Protein AF-A0A2W6S247-F1 (afdb_monomer)

Mean predicted aligned error: 5.91 Å

Secondary structure (DSSP, 8-state):
--------------------SEEEEEHHHHHHHHHHHHTTS-HHHHHHHHIIIIIGGGHHHHHHHT-SHHHHHHHHHHTGGGHHHHHHHHHHS-HHHHHHHHHHHHHHHHHHHS----EEEEEE----S-SEEEEETTEEEEETTSTT-SSHHHHHHHHHHHHHHHHHHHH------STHHHHHHHHHHHHHHHHHHTTSS-HHHHHT--HHHHHHHHHTHHHHHHHHHHHTT---HHHHHHHH-SS--SSTTS-S-HHHHHHHHHHHHHHHHH-TTGGGGGGTS-HHHHHHHHT-

pLDDT: mean 91.68, std 15.49, range [28.58, 98.81]

Radius of gyration: 22.39 Å; Cα contacts (8 Å, |Δi|>4): 430; chains: 1; bounding box: 45×74×71 Å

Structure (mmCIF, N/CA/C/O backbone):
data_AF-A0A2W6S247-F1
#
_entry.id   AF-A0A2W6S247-F1
#
loop_
_atom_site.group_PDB
_atom_site.id
_atom_site.type_symbol
_atom_site.label_atom_id
_atom_site.label_alt_id
_atom_site.label_comp_id
_atom_site.label_asym_id
_atom_site.label_entity_id
_atom_site.label_seq_id
_atom_site.pdbx_PDB_ins_code
_atom_site.Cartn_x
_atom_site.Cartn_y
_atom_site.Cartn_z
_atom_site.occupancy
_atom_site.B_iso_or_equiv
_atom_site.auth_seq_id
_atom_site.auth_comp_id
_atom_site.auth_asym_id
_atom_site.auth_atom_id
_atom_site.pdbx_PDB_model_num
ATOM 1 N N . MET A 1 1 ? -14.114 -50.147 -47.860 1.00 36.31 1 MET A N 1
ATOM 2 C CA . MET A 1 1 ? -12.737 -50.466 -47.423 1.00 36.31 1 MET A CA 1
ATOM 3 C C . MET A 1 1 ? -12.213 -49.325 -46.560 1.00 36.31 1 MET A C 1
ATOM 5 O O . MET A 1 1 ? -12.204 -48.213 -47.053 1.00 36.31 1 MET A O 1
ATOM 9 N N . LYS A 1 2 ? -11.803 -49.651 -45.321 1.00 35.38 2 LYS A N 1
ATOM 10 C CA . LYS A 1 2 ? -10.788 -49.000 -44.452 1.00 35.38 2 LYS A CA 1
ATOM 11 C C . LYS A 1 2 ? -10.959 -47.491 -44.138 1.00 35.38 2 LYS A C 1
ATOM 13 O O . LYS A 1 2 ? -10.816 -46.668 -45.021 1.00 35.38 2 LYS A O 1
ATOM 18 N N . LYS A 1 3 ? -11.346 -47.152 -42.891 1.00 33.59 3 LYS A N 1
ATOM 19 C CA . LYS A 1 3 ? -10.478 -46.747 -41.737 1.00 33.59 3 LYS A CA 1
ATOM 20 C C . LYS A 1 3 ? -10.039 -45.273 -41.831 1.00 33.59 3 LYS A C 1
ATOM 22 O O . LYS A 1 3 ? -9.619 -44.876 -42.899 1.00 33.59 3 LYS A O 1
ATOM 27 N N . LEU A 1 4 ? -9.958 -44.429 -40.802 1.00 33.00 4 LEU A N 1
ATOM 28 C CA . LEU A 1 4 ? -10.279 -44.351 -39.362 1.00 33.00 4 LEU A CA 1
ATOM 29 C C . LEU A 1 4 ? -9.746 -42.935 -38.957 1.00 33.00 4 LEU A C 1
ATOM 31 O O . LEU A 1 4 ? -8.779 -42.501 -39.577 1.00 33.00 4 LEU A O 1
ATOM 35 N N . ILE A 1 5 ? -10.250 -42.323 -37.868 1.00 33.41 5 ILE A N 1
ATOM 36 C CA . ILE A 1 5 ? -9.532 -41.339 -36.993 1.00 33.41 5 ILE A CA 1
ATOM 37 C C . ILE A 1 5 ? -9.422 -39.892 -37.553 1.00 33.41 5 ILE A C 1
ATOM 39 O O . ILE A 1 5 ? -9.125 -39.706 -38.718 1.00 33.41 5 ILE A O 1
ATOM 43 N N . SER A 1 6 ? -9.628 -38.786 -36.826 1.00 28.58 6 SER A N 1
ATOM 44 C CA . SER A 1 6 ? -9.714 -38.524 -35.383 1.00 28.58 6 SER A CA 1
ATOM 45 C C . SER A 1 6 ? -10.641 -37.339 -35.111 1.00 28.58 6 SER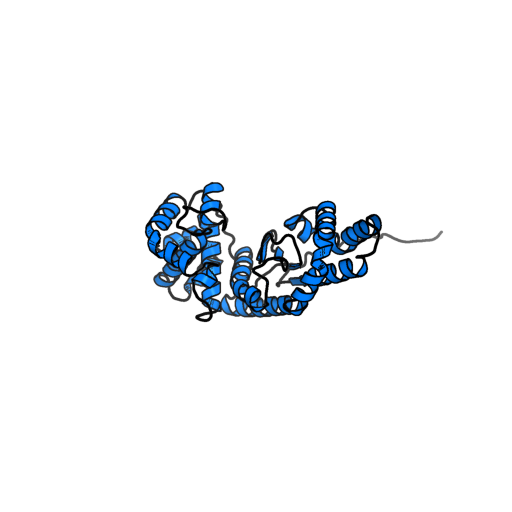 A C 1
ATOM 47 O O . SER A 1 6 ? -10.506 -36.286 -35.732 1.00 28.58 6 SER A O 1
ATOM 49 N N . ILE A 1 7 ? -11.503 -37.483 -34.111 1.00 39.16 7 ILE A N 1
ATOM 50 C CA . ILE A 1 7 ? -12.098 -36.369 -33.376 1.00 39.16 7 ILE A CA 1
ATOM 51 C C . ILE A 1 7 ? -10.997 -35.832 -32.455 1.00 39.16 7 ILE A C 1
ATOM 53 O O . ILE A 1 7 ? -10.620 -36.502 -31.496 1.00 39.16 7 ILE A O 1
ATOM 57 N N . LEU A 1 8 ? -10.460 -34.645 -32.743 1.00 29.33 8 LEU A N 1
ATOM 58 C CA . LEU A 1 8 ? -9.634 -33.902 -31.791 1.00 29.33 8 LEU A CA 1
ATOM 59 C C . LEU A 1 8 ? -10.486 -32.782 -31.191 1.00 29.33 8 LEU A C 1
ATOM 61 O O . LEU A 1 8 ? -10.388 -31.615 -31.562 1.00 29.33 8 LEU A O 1
ATOM 65 N N . SER A 1 9 ? -11.365 -33.157 -30.264 1.00 30.19 9 SER A N 1
ATOM 66 C CA . SER A 1 9 ? -11.959 -32.210 -29.329 1.00 30.19 9 SER A CA 1
ATOM 67 C C . SER A 1 9 ? -10.847 -31.738 -28.394 1.00 30.19 9 SER A C 1
ATOM 69 O O . SER A 1 9 ? -10.504 -32.419 -27.429 1.00 30.19 9 SER A O 1
ATOM 71 N N . LEU A 1 10 ? -10.252 -30.584 -28.701 1.00 30.19 10 LEU A N 1
ATOM 72 C CA . LEU A 1 10 ? -9.443 -29.835 -27.746 1.00 30.19 10 LEU A CA 1
ATOM 73 C C . LEU A 1 10 ? -10.376 -29.371 -26.621 1.00 30.19 10 LEU A C 1
ATOM 75 O O . LEU A 1 10 ? -10.985 -28.306 -26.674 1.00 30.19 10 LEU A O 1
ATOM 79 N N . LEU A 1 11 ? -10.509 -30.216 -25.601 1.00 30.66 11 LEU A N 1
ATOM 80 C CA . LEU A 1 11 ? -10.975 -29.814 -24.285 1.00 30.66 11 LEU A CA 1
ATOM 81 C C . LEU A 1 11 ? -9.925 -28.858 -23.717 1.00 30.66 11 LEU A C 1
ATOM 83 O O . LEU A 1 11 ? -8.961 -29.269 -23.074 1.00 30.66 11 LEU A O 1
ATOM 87 N N . ILE A 1 12 ? -10.112 -27.565 -23.979 1.00 34.94 12 ILE A N 1
ATOM 88 C CA . ILE A 1 12 ? -9.507 -26.503 -23.184 1.00 34.94 12 ILE A CA 1
ATOM 89 C C . ILE A 1 12 ? -10.179 -26.598 -21.813 1.00 34.94 12 ILE A C 1
ATOM 91 O O . ILE A 1 12 ? -11.182 -25.942 -21.538 1.00 34.94 12 ILE A O 1
ATOM 95 N N . PHE A 1 13 ? -9.647 -27.462 -20.949 1.00 31.62 13 PHE A N 1
ATOM 96 C CA . PHE A 1 13 ? -9.849 -27.325 -19.518 1.00 31.62 13 PHE A CA 1
ATOM 97 C C . PHE A 1 13 ? -9.147 -26.031 -19.112 1.00 31.62 13 PHE A C 1
ATOM 99 O O . PHE A 1 13 ? -7.971 -26.016 -18.753 1.00 31.62 13 PHE A O 1
ATOM 106 N N . GLY A 1 14 ? -9.880 -24.922 -19.202 1.00 30.80 14 GLY A N 1
ATOM 107 C CA . GLY A 1 14 ? -9.596 -23.738 -18.415 1.00 30.80 14 GLY A CA 1
ATOM 108 C C . GLY A 1 14 ? -9.760 -24.142 -16.961 1.00 30.80 14 GLY A C 1
ATOM 109 O 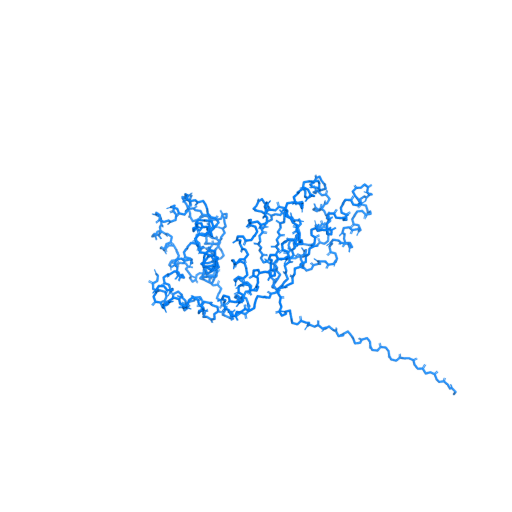O . GLY A 1 14 ? -10.848 -24.041 -16.398 1.00 30.80 14 GLY A O 1
ATOM 110 N N . VAL A 1 15 ? -8.697 -24.680 -16.366 1.00 32.81 15 VAL A N 1
ATOM 111 C CA . VAL A 1 15 ? -8.658 -24.880 -14.929 1.00 32.81 15 VAL A CA 1
ATOM 112 C C . VAL A 1 15 ? -8.599 -23.485 -14.328 1.00 32.81 15 VAL A C 1
ATOM 114 O O . VAL A 1 15 ? -7.531 -22.895 -14.179 1.00 32.81 15 VAL A O 1
ATOM 117 N N . PHE A 1 16 ? -9.767 -22.939 -13.998 1.00 36.34 16 PHE A N 1
ATOM 118 C CA . PHE A 1 16 ? -9.882 -21.910 -12.979 1.00 36.34 16 PHE A CA 1
ATOM 119 C C . PHE A 1 16 ? -9.440 -22.557 -11.666 1.00 36.34 16 PHE A C 1
ATOM 121 O O . PHE A 1 16 ? -10.253 -23.014 -10.864 1.00 36.34 16 PHE A O 1
ATOM 128 N N . PHE A 1 17 ? -8.128 -22.658 -11.455 1.00 38.22 17 PHE A N 1
ATOM 129 C CA . PHE A 1 17 ? -7.609 -22.900 -10.124 1.00 38.22 17 PHE A CA 1
ATOM 130 C C . PHE A 1 17 ? -8.025 -21.688 -9.301 1.00 38.22 17 PHE A C 1
ATOM 132 O O . PHE A 1 17 ? -7.482 -20.597 -9.469 1.00 38.22 17 PHE A O 1
ATOM 139 N N . ALA A 1 18 ? -9.013 -21.871 -8.426 1.00 44.34 18 ALA A N 1
ATOM 140 C CA . ALA A 1 18 ? -9.256 -20.932 -7.350 1.00 44.34 18 ALA A CA 1
ATOM 141 C C . ALA A 1 18 ? -7.917 -20.732 -6.625 1.00 44.34 18 ALA A C 1
ATOM 143 O O . ALA A 1 18 ? -7.377 -21.668 -6.028 1.00 44.34 18 ALA A O 1
ATOM 144 N N . GLN A 1 19 ? -7.326 -19.542 -6.757 1.00 55.97 19 GLN A N 1
ATOM 145 C CA . GLN A 1 19 ? -6.044 -19.227 -6.139 1.00 55.97 19 GLN A CA 1
ATOM 146 C C . GLN A 1 19 ? -6.241 -19.271 -4.622 1.00 55.97 19 GLN A C 1
ATOM 148 O O . GLN A 1 19 ? -6.827 -18.378 -4.016 1.00 55.97 19 GLN A O 1
ATOM 153 N N . ASN A 1 20 ? -5.803 -20.364 -4.000 1.00 59.75 20 ASN A N 1
ATOM 154 C CA . ASN A 1 20 ? -6.021 -20.601 -2.574 1.00 59.75 20 ASN A CA 1
ATOM 155 C C . ASN A 1 20 ? -4.954 -19.948 -1.684 1.00 59.75 20 ASN A C 1
ATOM 157 O O . ASN A 1 20 ? -5.038 -20.077 -0.466 1.00 59.75 20 ASN A O 1
ATOM 161 N N . LYS A 1 21 ? -3.945 -19.291 -2.273 1.00 84.88 21 LYS A N 1
ATOM 162 C CA . LYS A 1 21 ? -2.804 -18.674 -1.581 1.00 84.88 21 LYS A CA 1
ATOM 163 C C . LYS A 1 21 ? -2.278 -17.473 -2.368 1.00 84.88 21 LYS A C 1
ATOM 165 O O . LYS A 1 21 ? -2.525 -17.376 -3.570 1.00 84.88 21 LYS A O 1
ATOM 170 N N . ILE A 1 22 ? -1.513 -16.614 -1.695 1.00 90.69 22 ILE A N 1
ATOM 171 C CA . ILE A 1 22 ? -0.682 -15.592 -2.342 1.00 90.69 22 ILE A CA 1
ATOM 172 C C . ILE A 1 22 ? 0.303 -16.254 -3.315 1.00 90.69 22 ILE A C 1
ATOM 174 O O . ILE A 1 22 ? 1.033 -17.176 -2.945 1.00 90.69 22 ILE A O 1
ATOM 178 N N . ASN A 1 23 ? 0.337 -15.742 -4.542 1.00 93.81 23 ASN A N 1
ATOM 179 C CA . ASN A 1 23 ? 1.330 -16.060 -5.558 1.00 93.81 23 ASN A CA 1
ATOM 180 C C . ASN A 1 23 ? 2.222 -14.836 -5.798 1.00 93.81 23 ASN A C 1
ATOM 182 O O . ASN A 1 23 ? 1.698 -13.747 -5.994 1.00 93.81 23 ASN A O 1
ATOM 186 N N . ALA A 1 24 ? 3.543 -14.999 -5.807 1.00 95.56 24 ALA A N 1
ATOM 187 C CA . ALA A 1 24 ? 4.480 -13.915 -6.101 1.00 95.56 24 ALA A CA 1
ATOM 188 C C . ALA A 1 24 ? 5.153 -14.159 -7.457 1.00 95.56 24 ALA A C 1
ATOM 190 O O . ALA A 1 24 ? 5.626 -15.264 -7.727 1.00 95.56 24 ALA A O 1
ATOM 191 N N . VAL A 1 25 ? 5.186 -13.134 -8.306 1.00 96.88 25 VAL A N 1
ATOM 192 C CA . VAL A 1 25 ? 5.726 -13.184 -9.666 1.00 96.88 25 VAL A CA 1
ATOM 193 C C . VAL A 1 25 ? 6.821 -12.133 -9.802 1.00 96.88 25 VAL A C 1
ATOM 195 O O . VAL A 1 25 ? 6.560 -10.931 -9.785 1.00 96.88 25 VAL A O 1
ATOM 198 N N . ASP A 1 26 ? 8.061 -12.596 -9.951 1.00 97.31 26 ASP A N 1
ATOM 199 C CA . ASP A 1 26 ? 9.231 -11.735 -10.132 1.00 97.31 26 ASP A CA 1
ATOM 200 C C . ASP A 1 26 ? 9.417 -11.348 -11.606 1.00 97.31 26 ASP A C 1
ATOM 202 O O . ASP A 1 26 ? 10.140 -11.992 -12.373 1.00 97.31 26 ASP A O 1
ATOM 206 N N . VAL A 1 27 ? 8.740 -10.271 -11.995 1.00 98.00 27 VAL A N 1
ATOM 207 C CA . VAL A 1 27 ? 8.878 -9.645 -13.314 1.00 98.00 27 VAL A CA 1
ATOM 208 C C . VAL A 1 27 ? 10.188 -8.851 -13.397 1.00 98.00 27 VAL A C 1
ATOM 210 O O . VAL A 1 27 ? 10.813 -8.823 -14.457 1.00 98.00 27 VAL A O 1
ATOM 213 N N . SER A 1 28 ? 10.664 -8.293 -12.278 1.00 97.75 28 SER A N 1
ATOM 214 C CA . SER A 1 28 ? 11.884 -7.479 -12.182 1.00 97.75 28 SER A CA 1
ATOM 215 C C . SER A 1 28 ? 13.128 -8.209 -12.698 1.00 97.75 28 SER A C 1
ATOM 217 O O . SER A 1 28 ? 13.867 -7.682 -13.535 1.00 97.75 28 SER A O 1
ATOM 219 N N . SER A 1 29 ? 13.312 -9.472 -12.305 1.00 96.94 29 SER A N 1
ATOM 220 C CA . SER A 1 29 ? 14.417 -10.307 -12.784 1.00 96.94 29 SER A CA 1
ATOM 221 C C . SER A 1 29 ? 14.334 -10.571 -14.291 1.00 96.94 29 SER A C 1
ATOM 223 O O . SER A 1 29 ? 15.358 -10.632 -14.981 1.00 96.94 29 SER A O 1
ATOM 225 N N . VAL A 1 30 ? 13.119 -10.713 -14.835 1.00 97.12 30 VAL A N 1
ATOM 226 C CA . VAL A 1 30 ? 12.905 -10.882 -16.279 1.00 97.12 30 VAL A CA 1
ATOM 227 C C . VAL A 1 30 ? 13.231 -9.594 -17.025 1.00 97.12 30 VAL A C 1
ATOM 229 O O . VAL A 1 30 ? 13.965 -9.658 -18.013 1.00 97.12 30 VAL A O 1
ATOM 232 N N . GLN A 1 31 ? 12.756 -8.444 -16.538 1.00 97.12 31 GLN A N 1
ATOM 233 C CA . GLN A 1 31 ? 13.041 -7.128 -17.117 1.00 97.12 31 GLN A CA 1
ATOM 234 C C . GLN A 1 31 ? 14.547 -6.894 -17.207 1.00 97.12 31 GLN A C 1
ATOM 236 O O . GLN A 1 31 ? 15.069 -6.697 -18.303 1.00 97.12 31 GLN A O 1
ATOM 241 N N . LEU A 1 32 ? 15.265 -7.023 -16.088 1.00 97.31 32 LEU A N 1
ATOM 242 C CA . LEU A 1 32 ? 16.707 -6.786 -16.048 1.00 97.31 32 LEU A CA 1
ATOM 243 C C . LEU A 1 32 ? 17.481 -7.708 -16.985 1.00 97.31 32 LEU A C 1
ATOM 245 O O . LEU A 1 32 ? 18.345 -7.243 -17.729 1.00 97.31 32 LEU A O 1
ATOM 249 N N . ARG A 1 33 ? 17.157 -9.006 -16.999 1.00 97.31 33 ARG A N 1
ATOM 250 C CA . ARG A 1 33 ? 17.813 -9.974 -17.887 1.00 97.31 33 ARG A CA 1
ATOM 251 C C . ARG A 1 33 ? 17.591 -9.632 -19.360 1.00 97.31 33 ARG A C 1
ATOM 253 O O . ARG A 1 33 ? 18.537 -9.684 -20.145 1.00 97.31 33 ARG A O 1
ATOM 260 N N . ILE A 1 34 ? 16.352 -9.323 -19.745 1.00 97.62 34 ILE A N 1
ATOM 261 C CA . ILE A 1 34 ? 15.991 -9.036 -21.137 1.00 97.62 34 ILE A CA 1
ATOM 262 C C . ILE A 1 34 ? 16.596 -7.706 -21.587 1.00 97.62 34 ILE A C 1
ATOM 264 O O . ILE A 1 34 ? 17.291 -7.671 -22.602 1.00 97.62 34 ILE A O 1
ATOM 268 N N . MET A 1 35 ? 16.407 -6.636 -20.816 1.00 96.06 35 MET A N 1
ATOM 269 C CA . MET A 1 35 ? 16.929 -5.313 -21.157 1.00 96.06 35 MET A CA 1
ATOM 270 C C . MET A 1 35 ? 18.458 -5.312 -21.231 1.00 96.06 35 MET A C 1
ATOM 272 O O . MET A 1 35 ? 19.025 -4.790 -22.184 1.00 96.06 35 MET A O 1
ATOM 276 N N . GLN A 1 36 ? 19.144 -5.977 -20.295 1.00 95.50 36 GLN A N 1
ATOM 277 C CA . GLN A 1 36 ? 20.604 -6.079 -20.325 1.00 95.50 36 GLN A CA 1
ATOM 278 C C . GLN A 1 36 ? 21.106 -6.847 -21.554 1.00 95.50 36 GLN A C 1
ATOM 280 O O . GLN A 1 36 ? 22.079 -6.428 -22.183 1.00 95.50 36 GLN A O 1
ATOM 285 N N . LYS A 1 37 ? 20.462 -7.972 -21.897 1.00 96.69 37 LYS A N 1
ATOM 286 C CA . LYS A 1 37 ? 20.876 -8.821 -23.023 1.00 96.69 37 LYS A CA 1
ATOM 287 C C . LYS A 1 37 ? 20.739 -8.102 -24.367 1.00 96.69 37 LYS A C 1
ATOM 289 O O . LYS A 1 37 ? 21.590 -8.286 -25.231 1.00 96.69 37 LYS A O 1
ATOM 294 N N . TYR A 1 38 ? 19.693 -7.295 -24.534 1.00 95.62 38 TYR A N 1
ATOM 295 C CA . TYR A 1 38 ? 19.344 -6.678 -25.818 1.00 95.62 38 TYR A CA 1
ATOM 296 C C . TYR A 1 38 ? 19.546 -5.157 -25.854 1.00 95.62 38 TYR A C 1
ATOM 298 O O . TYR A 1 38 ? 19.080 -4.498 -26.778 1.00 95.62 38 TYR A O 1
ATOM 306 N N . ARG A 1 39 ? 20.296 -4.583 -24.903 1.00 91.94 39 ARG A N 1
ATOM 307 C CA . ARG A 1 39 ? 20.593 -3.137 -24.848 1.00 91.94 39 ARG A CA 1
ATOM 308 C C . ARG A 1 39 ? 21.239 -2.572 -26.123 1.00 91.94 39 ARG A C 1
ATOM 310 O O . ARG A 1 39 ? 21.027 -1.423 -26.480 1.00 91.94 39 ARG A O 1
ATOM 317 N N . ASN A 1 40 ? 22.002 -3.390 -26.848 1.00 93.00 40 ASN A N 1
ATOM 318 C CA . ASN A 1 40 ? 22.697 -2.975 -28.074 1.00 93.00 40 ASN A CA 1
ATOM 319 C C . ASN A 1 40 ? 21.965 -3.404 -29.358 1.00 93.00 40 ASN A C 1
ATOM 321 O O . ASN A 1 40 ? 22.492 -3.206 -30.449 1.00 93.00 40 ASN A O 1
ATOM 325 N N . SER A 1 41 ? 20.789 -4.026 -29.240 1.00 93.62 41 SER A N 1
ATOM 326 C CA . SER A 1 41 ? 19.961 -4.403 -30.387 1.00 93.62 41 SER A CA 1
ATOM 327 C C . SER A 1 41 ? 19.324 -3.179 -31.044 1.00 93.62 41 SER A C 1
ATOM 329 O O . SER A 1 41 ? 19.102 -2.156 -30.391 1.00 93.62 41 SER A O 1
ATOM 331 N N . ASP A 1 42 ? 18.978 -3.301 -32.325 1.00 94.50 42 ASP A N 1
ATOM 332 C CA . ASP A 1 42 ? 18.214 -2.275 -33.030 1.00 94.50 42 ASP A CA 1
ATOM 333 C C . ASP A 1 42 ? 16.793 -2.115 -32.450 1.00 94.50 42 ASP A C 1
ATOM 335 O O . ASP A 1 42 ? 16.274 -2.970 -31.722 1.00 94.50 42 ASP A O 1
ATOM 339 N N . SER A 1 43 ? 16.150 -0.990 -32.769 1.00 90.19 43 SER A N 1
ATOM 340 C CA . SER A 1 43 ? 14.851 -0.614 -32.202 1.00 90.19 43 SER A CA 1
ATOM 341 C C . SER A 1 43 ? 13.714 -1.570 -32.581 1.00 90.19 43 SER A C 1
ATOM 343 O O . SER A 1 43 ? 12.810 -1.784 -31.769 1.00 90.19 43 SER A O 1
ATOM 345 N N . ILE A 1 44 ? 13.761 -2.182 -33.770 1.00 92.94 44 ILE A N 1
ATOM 346 C CA . ILE A 1 44 ? 12.748 -3.136 -34.241 1.00 92.94 44 ILE A CA 1
ATOM 347 C C . ILE A 1 44 ? 12.870 -4.428 -33.433 1.00 92.94 44 ILE A C 1
ATOM 349 O O . ILE A 1 44 ? 11.879 -4.924 -32.885 1.00 92.94 44 ILE A O 1
ATOM 353 N N . GLN A 1 45 ? 14.095 -4.938 -33.293 1.00 94.94 45 GLN A N 1
ATOM 354 C CA . GLN A 1 45 ? 14.378 -6.119 -32.491 1.00 94.94 45 GLN A CA 1
ATOM 355 C C . GLN A 1 45 ? 14.016 -5.896 -31.013 1.00 94.94 45 GLN A C 1
ATOM 357 O O . GLN A 1 45 ? 13.327 -6.737 -30.430 1.00 94.94 45 GLN A O 1
ATOM 362 N N . LYS A 1 46 ? 14.397 -4.756 -30.416 1.00 93.69 46 LYS A N 1
ATOM 363 C CA . LYS A 1 46 ? 14.018 -4.398 -29.034 1.00 93.69 46 LYS A CA 1
ATOM 364 C C . LYS A 1 46 ? 12.504 -4.368 -28.849 1.00 93.69 46 LYS A C 1
ATOM 366 O O . LYS A 1 46 ? 12.002 -5.003 -27.922 1.00 93.69 46 LYS A O 1
ATOM 371 N N . LYS A 1 47 ? 11.768 -3.694 -29.746 1.00 95.12 47 LYS A N 1
ATOM 372 C CA . LYS A 1 47 ? 10.300 -3.614 -29.679 1.00 95.12 47 LYS A CA 1
ATOM 373 C C . LYS A 1 47 ? 9.671 -5.003 -29.645 1.00 95.12 47 LYS A C 1
ATOM 375 O O . LYS A 1 47 ? 8.846 -5.271 -28.771 1.00 95.12 47 LYS A O 1
ATOM 380 N N . LYS A 1 48 ? 10.090 -5.889 -30.552 1.00 96.88 48 LYS A N 1
ATOM 381 C CA . LYS A 1 48 ? 9.589 -7.266 -30.597 1.00 96.88 48 LYS A CA 1
ATOM 382 C C . LYS A 1 48 ? 9.901 -8.017 -29.302 1.00 96.88 48 LYS A C 1
ATOM 384 O O . LYS A 1 48 ? 9.014 -8.611 -28.705 1.00 96.88 48 LYS A O 1
ATOM 389 N N . ILE A 1 49 ? 11.144 -7.955 -28.828 1.00 97.38 49 ILE A N 1
ATOM 390 C CA . ILE A 1 49 ? 11.574 -8.690 -27.633 1.00 97.38 49 ILE A CA 1
ATOM 391 C C . ILE A 1 49 ? 10.853 -8.204 -26.374 1.00 97.38 49 ILE A C 1
ATOM 393 O O . ILE A 1 49 ? 10.404 -9.026 -25.578 1.00 97.38 49 ILE A O 1
ATOM 397 N N . TYR A 1 50 ? 10.728 -6.891 -26.179 1.00 96.88 50 TYR A N 1
ATOM 398 C CA . TYR A 1 50 ? 10.034 -6.334 -25.018 1.00 96.88 50 TYR A CA 1
ATOM 399 C C . TYR A 1 50 ? 8.540 -6.680 -25.060 1.00 96.88 50 TYR A C 1
ATOM 401 O O . TYR A 1 50 ? 7.978 -7.081 -24.041 1.00 96.88 50 TYR A O 1
ATOM 409 N N . SER A 1 51 ? 7.911 -6.629 -26.237 1.00 97.31 51 SER A N 1
ATOM 410 C CA . SER A 1 51 ? 6.522 -7.068 -26.405 1.00 97.31 51 SER A CA 1
ATOM 411 C C . SER A 1 51 ? 6.339 -8.559 -26.083 1.00 97.31 51 SER A C 1
ATOM 413 O O . SER A 1 51 ? 5.475 -8.922 -25.284 1.00 97.31 51 SER A O 1
ATOM 415 N N . ASP A 1 52 ? 7.194 -9.426 -26.625 1.00 97.31 52 ASP A N 1
ATOM 416 C CA . ASP A 1 52 ? 7.055 -10.880 -26.490 1.00 97.31 52 ASP A CA 1
ATOM 417 C C . ASP A 1 52 ? 7.449 -11.390 -25.096 1.00 97.31 52 ASP A C 1
ATOM 419 O O . ASP A 1 52 ? 6.866 -12.348 -24.597 1.00 97.31 52 ASP A O 1
ATOM 423 N N . SER A 1 53 ? 8.459 -10.778 -24.468 1.00 97.38 53 SER A N 1
ATOM 424 C CA . SER A 1 53 ? 9.108 -11.320 -23.260 1.00 97.38 53 SER A CA 1
ATOM 425 C C . SER A 1 53 ? 8.812 -10.543 -21.979 1.00 97.38 53 SER A C 1
ATOM 427 O O . SER A 1 53 ? 8.960 -11.107 -20.896 1.00 97.38 53 SER A O 1
ATOM 429 N N . ILE A 1 54 ? 8.436 -9.263 -22.078 1.00 97.06 54 ILE A N 1
ATOM 430 C CA . ILE A 1 54 ? 8.099 -8.424 -20.917 1.00 97.06 54 ILE A CA 1
ATOM 431 C C . ILE A 1 54 ? 6.594 -8.171 -20.869 1.00 97.06 54 ILE A C 1
ATOM 433 O O . ILE A 1 54 ? 6.006 -8.341 -19.811 1.00 97.06 54 ILE A O 1
ATOM 437 N N . TYR A 1 55 ? 5.948 -7.814 -21.982 1.00 97.62 55 TYR A N 1
ATOM 438 C CA . TYR A 1 55 ? 4.510 -7.529 -21.979 1.00 97.62 55 TYR A CA 1
ATOM 439 C C . TYR A 1 55 ? 3.645 -8.795 -22.025 1.00 97.62 55 TYR A C 1
AT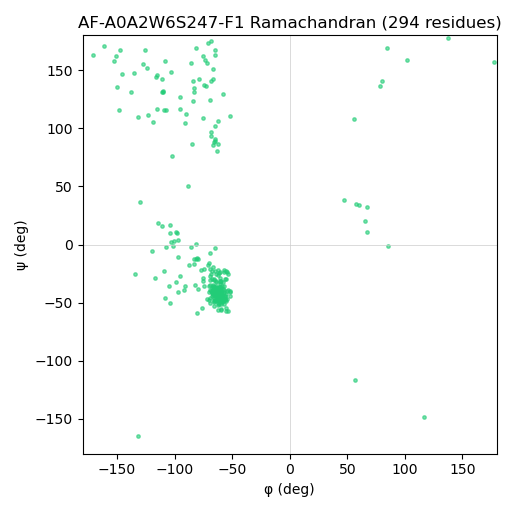OM 441 O O . TYR A 1 55 ? 2.853 -9.037 -21.118 1.00 97.62 55 TYR A O 1
ATOM 449 N N . SER A 1 56 ? 3.801 -9.613 -23.068 1.00 97.31 56 SER A N 1
ATOM 450 C CA . SER A 1 56 ? 2.881 -10.716 -23.388 1.00 97.31 56 SER A CA 1
ATOM 451 C C . SER A 1 56 ? 2.700 -11.765 -22.277 1.00 97.31 56 SER A C 1
ATOM 453 O O . SER A 1 56 ? 1.566 -12.189 -22.062 1.00 97.31 56 SER A O 1
ATOM 455 N N . PRO A 1 57 ? 3.737 -12.160 -21.513 1.00 97.19 57 PRO A N 1
ATOM 456 C CA . PRO A 1 57 ? 3.567 -13.105 -20.405 1.00 97.19 57 PRO A CA 1
ATOM 457 C C . PRO A 1 57 ? 2.829 -12.511 -19.196 1.00 97.19 57 PRO A C 1
ATOM 459 O O . PRO A 1 57 ? 2.344 -13.256 -18.348 1.00 97.19 57 PRO A O 1
ATOM 462 N N . TYR A 1 58 ? 2.753 -11.179 -19.103 1.00 95.94 58 TYR A N 1
ATOM 463 C CA . TYR A 1 58 ? 2.226 -10.445 -17.951 1.00 95.94 58 TYR A CA 1
ATOM 464 C C . TYR A 1 58 ? 1.191 -9.391 -18.379 1.00 95.94 58 TYR A C 1
ATOM 466 O O . TYR A 1 58 ? 1.134 -8.300 -17.816 1.00 95.94 58 TYR A O 1
ATOM 474 N N . GLN A 1 59 ? 0.373 -9.695 -19.392 1.00 94.75 59 GLN A N 1
ATOM 475 C CA . GLN A 1 59 ? -0.589 -8.737 -19.957 1.00 94.75 59 GLN A CA 1
ATOM 476 C C . GLN A 1 59 ? -1.568 -8.188 -18.919 1.00 94.75 59 GLN A C 1
ATOM 478 O O . GLN A 1 59 ? -1.872 -7.002 -18.958 1.00 94.75 59 GLN A O 1
ATOM 483 N N . GLU A 1 60 ? -2.050 -9.021 -17.991 1.00 91.62 60 GLU A N 1
ATOM 484 C CA . GLU A 1 60 ? -2.967 -8.580 -16.932 1.00 91.62 60 GLU A CA 1
ATOM 485 C C . GLU A 1 60 ? -2.333 -7.496 -16.050 1.00 91.62 60 GLU A C 1
ATOM 487 O O . GLU A 1 60 ? -2.921 -6.427 -15.888 1.00 91.62 60 GLU A O 1
ATOM 492 N N . LEU A 1 61 ? -1.101 -7.733 -15.579 1.00 94.31 61 LEU A N 1
ATOM 493 C CA . LEU A 1 61 ? -0.295 -6.743 -14.862 1.00 94.31 61 LEU A CA 1
ATOM 494 C C . LEU A 1 61 ? -0.172 -5.458 -15.679 1.00 94.31 61 LEU A C 1
ATOM 496 O O . LEU A 1 61 ? -0.522 -4.376 -15.212 1.00 94.31 61 LEU A O 1
ATOM 500 N N . TRP A 1 62 ? 0.350 -5.565 -16.899 1.00 95.19 62 TRP A N 1
ATOM 501 C CA . TRP A 1 62 ? 0.720 -4.377 -17.650 1.00 95.19 62 TRP A CA 1
ATOM 502 C C . TRP A 1 62 ? -0.488 -3.565 -18.076 1.00 95.19 62 TRP A C 1
ATOM 504 O O . TRP A 1 62 ? -0.445 -2.349 -17.940 1.00 95.19 62 TRP A O 1
ATOM 514 N N . ASN A 1 63 ? -1.575 -4.210 -18.501 1.00 93.62 63 ASN A N 1
ATOM 515 C CA . ASN A 1 63 ? -2.812 -3.521 -18.851 1.00 93.62 63 ASN A CA 1
ATOM 516 C C . ASN A 1 63 ? -3.409 -2.775 -17.653 1.00 93.62 63 ASN A C 1
ATOM 518 O O . ASN A 1 63 ? -3.947 -1.687 -17.845 1.00 93.62 63 ASN A O 1
ATOM 522 N N . GLY A 1 64 ? -3.302 -3.343 -16.447 1.00 91.31 64 GLY A N 1
ATOM 523 C CA . GLY A 1 64 ? -3.763 -2.709 -15.213 1.00 91.31 64 GLY A CA 1
ATOM 524 C C . GLY A 1 64 ? -2.848 -1.592 -14.710 1.00 91.31 64 GLY A C 1
ATOM 525 O O . GLY A 1 64 ? -3.341 -0.671 -14.067 1.00 91.31 64 GLY A O 1
ATOM 526 N N . TYR A 1 65 ? -1.543 -1.651 -15.003 1.00 93.88 65 TYR A N 1
ATOM 527 C CA . TYR A 1 65 ? -0.572 -0.715 -14.433 1.00 93.88 65 TYR A CA 1
ATOM 528 C C . TYR A 1 65 ? -0.098 0.379 -15.391 1.00 93.88 65 TYR A C 1
ATOM 530 O O . TYR A 1 65 ? -0.143 1.545 -15.038 1.00 93.88 65 TYR A O 1
ATOM 538 N N . LEU A 1 66 ? 0.340 0.037 -16.606 1.00 94.56 66 LEU A N 1
ATOM 539 C CA . LEU A 1 66 ? 0.930 0.991 -17.563 1.00 94.56 66 LEU A CA 1
ATOM 540 C C . LEU A 1 66 ? 0.106 1.128 -18.858 1.00 94.56 66 LEU A C 1
ATOM 542 O O . LEU A 1 66 ? 0.085 2.179 -19.505 1.00 94.56 66 LEU A O 1
ATOM 546 N N . GLY A 1 67 ? -0.595 0.065 -19.242 1.00 94.88 67 GLY A N 1
ATOM 547 C CA . GLY A 1 67 ? -1.435 -0.048 -20.424 1.00 94.88 67 GLY A CA 1
ATOM 548 C C . GLY A 1 67 ? -0.931 -1.095 -21.420 1.00 94.88 67 GLY A C 1
ATOM 549 O O . GLY A 1 67 ? -0.365 -2.122 -21.056 1.00 94.88 67 GLY A O 1
ATOM 550 N N . ASN A 1 68 ? -1.184 -0.841 -22.702 1.00 96.94 68 ASN A N 1
ATOM 551 C CA . ASN A 1 68 ? -0.920 -1.788 -23.785 1.00 96.94 68 ASN A CA 1
ATOM 552 C C . ASN A 1 68 ? 0.582 -1.997 -24.081 1.00 96.94 68 ASN A C 1
ATOM 554 O O . ASN A 1 68 ? 1.450 -1.281 -23.574 1.00 96.94 68 ASN A O 1
ATOM 558 N N . SER A 1 69 ? 0.883 -2.952 -24.971 1.00 97.50 69 SER A N 1
ATOM 559 C CA . SER A 1 69 ? 2.261 -3.291 -25.347 1.00 97.50 69 SER A CA 1
ATOM 560 C C . SER A 1 69 ? 3.080 -2.090 -25.819 1.00 97.50 69 SER A C 1
ATOM 562 O O . SER A 1 69 ? 4.264 -2.024 -25.502 1.00 97.50 69 SER A O 1
ATOM 564 N N . ASP A 1 70 ? 2.501 -1.163 -26.585 1.00 97.44 70 ASP A N 1
ATOM 565 C CA . ASP A 1 70 ? 3.251 -0.018 -27.111 1.00 97.44 70 ASP A CA 1
ATOM 566 C C . ASP A 1 70 ? 3.688 0.925 -25.984 1.00 97.44 70 ASP A C 1
ATOM 568 O O . ASP A 1 70 ? 4.838 1.365 -25.976 1.00 97.44 70 ASP A O 1
ATOM 572 N N . LYS A 1 71 ? 2.820 1.176 -24.992 1.00 97.56 71 LYS A N 1
ATOM 573 C CA . LYS A 1 71 ? 3.173 1.965 -23.801 1.00 97.56 71 LYS A CA 1
ATOM 574 C C . LYS A 1 71 ? 4.274 1.296 -22.985 1.00 97.56 71 LYS A C 1
ATOM 576 O O . LYS A 1 71 ? 5.223 1.962 -22.583 1.00 97.56 71 LYS A O 1
ATOM 581 N N . VAL A 1 72 ? 4.183 -0.020 -22.793 1.00 97.12 72 VAL A N 1
ATOM 582 C CA . VAL A 1 72 ? 5.189 -0.792 -22.050 1.00 97.12 72 VAL A CA 1
ATOM 583 C C . VAL A 1 72 ? 6.535 -0.767 -22.761 1.00 97.12 72 VAL A C 1
ATOM 585 O O . VAL A 1 72 ? 7.549 -0.465 -22.136 1.00 97.12 72 VAL A O 1
ATOM 588 N N . VAL A 1 73 ? 6.561 -1.031 -24.068 1.00 96.81 73 VAL A N 1
ATOM 589 C CA . VAL A 1 73 ? 7.792 -0.982 -24.870 1.00 96.81 73 VAL A CA 1
ATOM 590 C C . VAL A 1 73 ? 8.401 0.419 -24.838 1.00 96.81 73 VAL A C 1
ATOM 592 O O . VAL A 1 73 ? 9.603 0.551 -24.610 1.00 96.81 73 VAL A O 1
ATOM 595 N N . LYS A 1 74 ? 7.583 1.459 -25.044 1.00 96.81 74 LYS A N 1
ATOM 596 C CA . LYS A 1 74 ? 8.026 2.857 -25.011 1.00 96.81 74 LYS A CA 1
ATOM 597 C C . LYS A 1 74 ? 8.677 3.196 -23.671 1.00 96.81 74 LYS A C 1
ATOM 599 O O . LYS A 1 74 ? 9.818 3.644 -23.662 1.00 96.81 74 LYS A O 1
ATOM 604 N N . TRP A 1 75 ? 8.002 2.896 -22.563 1.00 96.94 75 TRP A N 1
ATOM 605 C CA . TRP A 1 75 ? 8.504 3.189 -21.222 1.00 96.94 75 TRP A CA 1
ATOM 606 C C . TRP A 1 75 ? 9.844 2.497 -20.930 1.00 96.94 75 TRP A C 1
ATOM 608 O O . TRP A 1 75 ? 10.766 3.132 -20.424 1.00 96.94 75 TRP A O 1
ATOM 618 N N . HIS A 1 76 ? 10.001 1.221 -21.301 1.00 95.62 76 HIS A N 1
ATOM 619 C CA . HIS A 1 76 ? 11.267 0.506 -21.101 1.00 95.62 76 HIS A CA 1
ATOM 620 C C . HIS A 1 76 ? 12.413 1.085 -21.943 1.00 95.62 76 HIS A C 1
ATOM 622 O O . HIS A 1 76 ? 13.546 1.129 -21.470 1.00 95.62 76 HIS A O 1
ATOM 628 N N . ASN A 1 77 ? 12.136 1.536 -23.170 1.00 93.69 77 ASN A N 1
ATOM 629 C CA . ASN A 1 77 ? 13.139 2.202 -24.005 1.00 93.69 77 ASN A CA 1
ATOM 630 C C . ASN A 1 77 ? 13.552 3.560 -23.415 1.00 93.69 77 ASN A C 1
ATOM 632 O O . ASN A 1 77 ? 14.739 3.865 -23.356 1.00 93.69 77 ASN A O 1
ATOM 636 N N . GLU A 1 78 ? 12.594 4.357 -22.936 1.00 95.25 78 GLU A N 1
ATOM 637 C CA . GLU A 1 78 ? 12.860 5.662 -22.308 1.00 95.25 78 GLU A CA 1
ATOM 638 C C . GLU A 1 78 ? 13.664 5.537 -21.002 1.00 95.25 78 GLU A C 1
ATOM 640 O O . GLU A 1 78 ? 14.405 6.447 -20.639 1.00 95.25 78 GLU A O 1
ATOM 645 N N . ASN A 1 79 ? 13.574 4.387 -20.328 1.00 95.50 79 ASN A N 1
ATOM 646 C CA . ASN A 1 79 ? 14.252 4.113 -19.059 1.00 95.50 79 ASN A CA 1
ATOM 647 C C . ASN A 1 79 ? 15.478 3.192 -19.196 1.00 95.50 79 ASN A C 1
ATOM 649 O O . ASN A 1 79 ? 15.978 2.669 -18.203 1.00 95.50 79 ASN A O 1
ATOM 653 N N . GLU A 1 80 ? 16.021 3.004 -20.402 1.00 93.00 80 GLU A N 1
ATOM 654 C CA . GLU A 1 80 ? 17.194 2.144 -20.622 1.00 93.00 80 GLU A CA 1
ATOM 655 C C . GLU A 1 80 ? 18.433 2.612 -19.829 1.00 93.00 80 GLU A C 1
ATOM 657 O O . GLU A 1 80 ? 19.225 1.801 -19.342 1.00 93.00 80 GLU A O 1
ATOM 662 N N . SER A 1 81 ? 18.564 3.923 -19.611 1.00 95.12 81 SER A N 1
ATOM 663 C CA . SER A 1 81 ? 19.623 4.511 -18.780 1.00 95.12 81 SER A CA 1
ATOM 664 C C . SER A 1 81 ? 19.565 4.066 -17.310 1.00 95.12 81 SER A C 1
ATOM 666 O O . SER A 1 81 ? 20.593 4.077 -16.631 1.00 95.12 81 SER A O 1
ATOM 668 N N . GLN A 1 82 ? 18.403 3.607 -16.830 1.00 96.44 82 GLN A N 1
ATOM 669 C CA . GLN A 1 82 ? 18.185 3.192 -15.442 1.00 96.44 82 GLN A CA 1
ATOM 670 C C . GLN A 1 82 ? 18.637 1.756 -15.153 1.00 96.44 82 GLN A C 1
ATOM 672 O O . GLN A 1 82 ? 18.776 1.395 -13.986 1.00 96.44 82 GLN A O 1
ATOM 677 N N . ILE A 1 83 ? 18.937 0.938 -16.173 1.00 95.25 83 ILE A N 1
ATOM 678 C CA . ILE A 1 83 ? 19.257 -0.494 -15.998 1.00 95.25 83 ILE A CA 1
ATOM 679 C C . ILE A 1 83 ? 20.357 -0.717 -14.950 1.00 95.25 83 ILE A C 1
ATOM 681 O O . ILE A 1 83 ? 20.222 -1.594 -14.098 1.00 95.25 83 ILE A O 1
ATOM 685 N N . LYS A 1 84 ? 21.433 0.083 -14.975 1.00 96.00 84 LYS A N 1
ATOM 686 C CA . LYS A 1 84 ? 22.531 -0.038 -13.999 1.00 96.00 84 LYS A CA 1
ATOM 687 C C . LYS A 1 84 ? 22.067 0.263 -12.572 1.00 96.00 84 LYS A C 1
ATOM 689 O O . LYS A 1 84 ? 22.432 -0.460 -11.649 1.00 96.00 84 LYS A O 1
ATOM 694 N N . ALA A 1 85 ? 21.257 1.305 -12.391 1.00 96.50 85 ALA A N 1
ATOM 695 C CA . ALA A 1 85 ? 20.711 1.667 -11.087 1.00 96.50 85 ALA A CA 1
ATOM 696 C C . ALA A 1 85 ? 19.751 0.584 -10.568 1.00 96.50 85 ALA A C 1
ATOM 698 O O . ALA A 1 85 ? 19.813 0.203 -9.401 1.00 96.50 85 ALA A O 1
ATOM 699 N N . TRP A 1 86 ? 18.912 0.020 -11.440 1.00 96.81 86 TRP A N 1
ATOM 700 C CA . TRP A 1 86 ? 18.005 -1.076 -11.097 1.00 96.81 86 TRP A CA 1
ATOM 701 C C . TRP A 1 86 ? 18.737 -2.380 -10.760 1.00 96.81 86 TRP A C 1
ATOM 703 O O . TRP A 1 86 ? 18.322 -3.094 -9.846 1.00 96.81 86 TRP A O 1
ATOM 713 N N . GLN A 1 87 ? 19.852 -2.678 -11.433 1.00 96.00 87 GLN A N 1
ATOM 714 C CA . GLN A 1 87 ? 20.733 -3.796 -11.075 1.00 96.00 87 GLN A CA 1
ATOM 715 C C . GLN A 1 87 ? 21.311 -3.613 -9.669 1.00 96.00 87 GLN A C 1
ATOM 717 O O . GLN A 1 87 ? 21.136 -4.487 -8.825 1.00 96.00 87 GLN A O 1
ATOM 722 N N . GLN A 1 88 ? 21.894 -2.446 -9.379 1.00 95.56 88 GLN A N 1
ATOM 723 C CA . GLN A 1 88 ? 22.416 -2.123 -8.045 1.00 95.56 88 GLN A CA 1
ATOM 724 C C . GLN A 1 88 ? 21.323 -2.150 -6.967 1.00 95.56 88 GLN A C 1
ATOM 726 O O . GLN A 1 88 ? 21.557 -2.571 -5.835 1.00 95.56 88 GLN A O 1
ATOM 731 N N . LYS A 1 89 ? 20.102 -1.717 -7.300 1.00 95.62 89 LYS A N 1
ATOM 732 C CA . LYS A 1 89 ? 18.953 -1.820 -6.392 1.00 95.62 89 LYS A CA 1
ATOM 733 C C . LYS A 1 89 ? 18.572 -3.283 -6.143 1.00 95.62 89 LYS A C 1
ATOM 735 O O . LYS A 1 89 ? 18.342 -3.649 -4.993 1.00 95.62 89 LYS A O 1
ATOM 740 N N . SER A 1 90 ? 18.611 -4.125 -7.176 1.00 95.69 90 SER A N 1
ATOM 741 C CA . SER A 1 90 ? 18.313 -5.564 -7.089 1.00 95.69 90 SER A CA 1
ATOM 742 C C . SER A 1 90 ? 19.313 -6.354 -6.236 1.00 95.69 90 SER A C 1
ATOM 744 O O . SER A 1 90 ? 18.975 -7.405 -5.692 1.00 95.69 90 SER A O 1
ATOM 746 N N . GLU A 1 91 ? 20.530 -5.842 -6.054 1.00 94.06 91 GLU A N 1
ATOM 747 C CA . GLU A 1 91 ? 21.497 -6.408 -5.103 1.00 94.06 91 GLU A CA 1
ATOM 748 C C . GLU A 1 91 ? 21.065 -6.197 -3.641 1.00 94.06 91 GLU A C 1
ATOM 750 O O . GLU A 1 91 ? 21.354 -7.031 -2.785 1.00 94.06 91 GLU A O 1
ATOM 755 N N . LYS A 1 92 ? 20.340 -5.107 -3.350 1.00 93.31 92 LYS A N 1
ATOM 756 C CA . LYS A 1 92 ? 19.854 -4.759 -2.002 1.00 93.31 92 LYS A CA 1
ATOM 757 C C . LYS A 1 92 ? 18.466 -5.325 -1.710 1.00 93.31 92 LYS A C 1
ATOM 759 O O . LYS A 1 92 ? 18.166 -5.670 -0.567 1.00 93.31 92 LYS A O 1
ATOM 764 N N . ILE A 1 93 ? 17.613 -5.362 -2.730 1.00 95.81 93 ILE A N 1
ATOM 765 C CA . ILE A 1 93 ? 16.244 -5.857 -2.658 1.00 95.81 93 ILE A CA 1
ATOM 766 C C . ILE A 1 93 ? 15.850 -6.484 -3.997 1.00 95.81 93 ILE A C 1
ATOM 768 O O . ILE A 1 93 ? 15.752 -5.797 -5.006 1.00 95.81 93 ILE A O 1
ATOM 772 N N . ASN A 1 94 ? 15.589 -7.789 -4.010 1.00 94.81 94 ASN A N 1
ATOM 773 C CA . ASN A 1 94 ? 15.163 -8.509 -5.215 1.00 94.81 94 ASN A CA 1
ATOM 774 C C . ASN A 1 94 ? 13.866 -9.291 -5.020 1.00 94.81 94 ASN A C 1
ATOM 776 O O . ASN A 1 94 ? 13.409 -9.542 -3.900 1.00 94.81 94 ASN A O 1
ATOM 780 N N . GLY A 1 95 ? 13.302 -9.740 -6.143 1.00 95.25 95 GLY A N 1
ATOM 781 C CA . GLY A 1 95 ? 12.051 -10.481 -6.151 1.00 95.25 95 GLY A CA 1
ATOM 782 C C . GLY A 1 95 ? 12.090 -11.787 -5.362 1.00 95.25 95 GLY A C 1
ATOM 783 O O . GLY A 1 95 ? 11.075 -12.155 -4.775 1.00 95.25 95 GLY A O 1
ATOM 784 N N . LYS A 1 96 ? 13.247 -12.454 -5.234 1.00 95.56 96 LYS A N 1
ATOM 785 C CA . LYS A 1 96 ? 13.377 -13.648 -4.382 1.00 95.56 96 LYS A CA 1
ATOM 786 C C . LYS A 1 96 ? 13.193 -13.307 -2.902 1.00 95.56 96 LYS A C 1
ATOM 788 O O . LYS A 1 96 ? 12.403 -13.972 -2.234 1.00 95.56 96 LYS A O 1
ATOM 793 N N . GLN A 1 97 ? 13.888 -12.281 -2.401 1.00 97.31 97 GLN A N 1
ATOM 794 C CA . GLN A 1 97 ? 13.744 -11.822 -1.013 1.00 97.31 97 GLN A CA 1
ATOM 795 C C . GLN A 1 97 ? 12.303 -11.401 -0.726 1.00 97.31 97 GLN A C 1
ATOM 797 O O . GLN A 1 97 ? 11.701 -11.898 0.220 1.00 97.31 97 GLN A O 1
ATOM 802 N N . ILE A 1 98 ? 11.725 -10.570 -1.596 1.00 97.75 98 ILE A N 1
ATOM 803 C CA . ILE A 1 98 ? 10.346 -10.094 -1.446 1.00 97.75 98 ILE A CA 1
ATOM 804 C C . ILE A 1 98 ? 9.352 -11.258 -1.477 1.00 97.75 98 ILE A C 1
ATOM 806 O O . ILE A 1 98 ? 8.455 -11.313 -0.643 1.00 97.75 98 ILE A O 1
ATOM 810 N N . SER A 1 99 ? 9.522 -12.227 -2.381 1.00 96.81 99 SER A N 1
ATOM 811 C CA . SER A 1 99 ? 8.654 -13.412 -2.449 1.00 96.81 99 SER A CA 1
ATOM 812 C C . SER A 1 99 ? 8.712 -14.234 -1.160 1.00 96.81 99 SER A C 1
ATOM 814 O O . SER A 1 99 ? 7.678 -14.685 -0.666 1.00 96.81 99 SER A O 1
ATOM 816 N N . SER A 1 100 ? 9.907 -14.417 -0.586 1.00 96.62 100 SER A N 1
ATOM 817 C CA . SER A 1 100 ? 10.067 -15.083 0.711 1.00 96.62 100 SER A CA 1
ATOM 818 C C . SER A 1 100 ? 9.394 -14.301 1.843 1.00 96.62 100 SER A C 1
ATOM 820 O O . SER A 1 100 ? 8.690 -14.905 2.655 1.00 96.62 100 SER A O 1
ATOM 822 N N . SER A 1 101 ? 9.539 -12.973 1.872 1.00 97.56 101 SER A N 1
ATOM 823 C CA . SER A 1 101 ? 8.856 -12.116 2.847 1.00 97.56 101 SER A CA 1
ATOM 824 C C . SER A 1 101 ? 7.334 -12.191 2.685 1.00 97.56 101 SER A C 1
ATOM 826 O O . SER A 1 101 ? 6.642 -12.476 3.656 1.00 97.56 101 SER A O 1
ATOM 828 N N . LEU A 1 102 ? 6.790 -12.081 1.472 1.00 97.00 102 LEU A N 1
ATOM 829 C CA . LEU A 1 102 ? 5.352 -12.226 1.213 1.00 97.00 102 LEU A CA 1
ATOM 830 C C . LEU A 1 102 ? 4.794 -13.551 1.747 1.00 97.00 102 LEU A C 1
ATOM 832 O O . LEU A 1 102 ? 3.777 -13.561 2.438 1.00 97.00 102 LEU A O 1
ATOM 836 N N . GLN A 1 103 ? 5.472 -14.674 1.491 1.00 96.00 103 GLN A N 1
ATOM 837 C CA . GLN A 1 103 ? 5.049 -15.982 2.005 1.00 96.00 103 GLN A CA 1
ATOM 838 C C . GLN A 1 103 ? 5.087 -16.048 3.535 1.00 96.00 103 GLN A C 1
ATOM 840 O O . GLN A 1 103 ? 4.153 -16.562 4.160 1.00 96.00 103 GLN A O 1
ATOM 845 N N . LYS A 1 104 ? 6.158 -15.523 4.142 1.00 97.25 104 LYS A N 1
ATOM 846 C CA . LYS A 1 104 ? 6.319 -15.457 5.596 1.00 97.25 104 LYS A CA 1
ATOM 847 C C . LYS A 1 104 ? 5.188 -14.641 6.230 1.00 97.25 104 LYS A C 1
ATOM 849 O O . LYS A 1 104 ? 4.448 -15.175 7.056 1.00 97.25 104 LYS A O 1
ATOM 854 N N . PHE A 1 105 ? 5.008 -13.398 5.792 1.00 97.88 105 PHE A N 1
ATOM 855 C CA . PHE A 1 105 ? 4.005 -12.488 6.336 1.00 97.88 105 PHE A CA 1
ATOM 856 C C . PHE A 1 105 ? 2.582 -12.984 6.070 1.00 97.88 105 PHE A C 1
ATOM 858 O O . PHE A 1 105 ? 1.743 -12.901 6.957 1.00 97.88 105 PHE A O 1
ATOM 865 N N . SER A 1 106 ? 2.306 -13.598 4.915 1.00 96.81 106 SER A N 1
ATOM 866 C CA . SER A 1 106 ? 1.010 -14.236 4.639 1.00 96.81 106 SER A CA 1
ATOM 867 C C . SER A 1 106 ? 0.672 -15.316 5.671 1.00 96.81 106 SER A C 1
ATOM 869 O O . SER A 1 106 ? -0.431 -15.346 6.219 1.00 96.81 106 SER A O 1
ATOM 871 N N . LYS A 1 107 ? 1.642 -16.179 6.000 1.00 96.94 107 LYS A N 1
ATOM 872 C CA . LYS A 1 107 ? 1.477 -17.230 7.013 1.00 96.94 107 LYS A CA 1
ATOM 873 C C . LYS A 1 107 ? 1.295 -16.648 8.417 1.00 96.94 107 LYS A C 1
ATOM 875 O O . LYS A 1 107 ? 0.466 -17.145 9.182 1.00 96.94 107 LYS A O 1
ATOM 880 N N . GLU A 1 108 ? 2.070 -15.627 8.769 1.00 98.00 108 GLU A N 1
ATOM 881 C CA . GLU A 1 108 ? 1.993 -14.964 10.075 1.00 98.00 108 GLU A CA 1
ATOM 882 C C . GLU A 1 108 ? 0.663 -14.212 10.238 1.00 98.00 108 GLU A C 1
ATOM 884 O O . GLU A 1 108 ? 0.005 -14.353 11.270 1.00 98.00 108 GLU A O 1
ATOM 889 N N . MET A 1 109 ? 0.199 -13.529 9.190 1.00 97.94 109 MET A N 1
ATOM 890 C CA . MET A 1 109 ? -1.111 -12.881 9.148 1.00 97.94 109 MET A CA 1
ATOM 891 C C . MET A 1 109 ? -2.247 -13.895 9.234 1.00 97.94 109 MET A C 1
ATOM 893 O O . MET A 1 109 ? -3.147 -13.693 10.040 1.00 97.94 109 MET A O 1
ATOM 897 N N . LYS A 1 110 ? -2.177 -15.036 8.534 1.00 97.25 110 LYS A N 1
ATOM 898 C CA . LYS A 1 110 ? -3.158 -16.121 8.702 1.00 97.25 110 LYS A CA 1
ATOM 899 C C . LYS A 1 110 ? -3.250 -16.593 10.149 1.00 97.25 110 LYS A C 1
ATOM 901 O O . LYS A 1 110 ? -4.344 -16.793 10.667 1.00 97.25 110 LYS A O 1
ATOM 906 N N . LYS A 1 111 ? -2.108 -16.776 10.819 1.00 97.81 111 LYS A N 1
ATOM 907 C CA . LYS A 1 111 ? -2.081 -17.166 12.236 1.00 97.81 111 LYS A CA 1
ATOM 908 C C . LYS A 1 111 ? -2.713 -16.093 13.127 1.00 97.81 111 LYS A C 1
ATOM 910 O O . LYS A 1 111 ? -3.372 -16.436 14.105 1.00 97.81 111 LYS A O 1
ATOM 915 N N . LEU A 1 112 ? -2.497 -14.818 12.807 1.00 97.62 112 LEU A N 1
ATOM 916 C CA . LEU A 1 112 ? -3.028 -13.691 13.567 1.00 97.62 112 LEU A CA 1
ATOM 917 C C . LEU A 1 112 ? -4.544 -13.528 13.377 1.00 97.62 112 LEU A C 1
ATOM 919 O O . LEU A 1 112 ? -5.263 -13.359 14.360 1.00 97.62 112 LEU A O 1
ATOM 923 N N . THR A 1 113 ? -5.027 -13.576 12.135 1.00 97.00 113 THR A N 1
ATOM 924 C CA . THR A 1 113 ? -6.407 -13.224 11.760 1.00 97.00 113 THR A CA 1
ATOM 925 C C . THR A 1 113 ? -7.341 -14.427 11.680 1.00 97.00 113 THR A C 1
ATOM 927 O O . THR A 1 113 ? -8.540 -14.277 11.891 1.00 97.00 113 THR A O 1
ATOM 930 N N . GLY A 1 114 ? -6.807 -15.617 11.399 1.00 96.69 114 GLY A N 1
ATOM 931 C CA . GLY A 1 114 ? -7.578 -16.813 11.059 1.00 96.69 114 GLY A CA 1
ATOM 932 C C . GLY A 1 114 ? -7.954 -16.920 9.575 1.00 96.69 114 GLY A C 1
ATOM 933 O O . GLY A 1 114 ? -8.545 -17.924 9.187 1.00 96.69 114 GLY A O 1
ATOM 934 N N . TYR A 1 115 ? -7.591 -15.940 8.740 1.00 96.50 115 TYR A N 1
ATOM 935 C CA . TYR A 1 115 ? -7.980 -15.879 7.329 1.00 96.50 115 TYR A CA 1
ATOM 936 C C . TYR A 1 115 ? -6.784 -15.992 6.380 1.00 96.50 115 TYR A C 1
ATOM 938 O O . TYR A 1 115 ? -5.694 -15.495 6.658 1.00 96.50 115 TYR A O 1
ATOM 946 N N . ASP A 1 116 ? -6.997 -16.631 5.231 1.00 94.56 116 ASP A N 1
ATOM 947 C CA . ASP A 1 116 ? -6.011 -16.700 4.154 1.00 94.56 116 ASP A CA 1
ATOM 948 C C . ASP A 1 116 ? -6.062 -15.443 3.281 1.00 94.56 116 ASP A C 1
ATOM 950 O O . ASP A 1 116 ? -7.122 -15.066 2.783 1.00 94.56 116 ASP A O 1
ATOM 954 N N . ALA A 1 117 ? -4.899 -14.850 3.020 1.00 93.81 117 ALA A N 1
ATOM 955 C CA . ALA A 1 117 ? -4.753 -13.870 1.954 1.00 93.81 117 ALA A CA 1
ATOM 956 C C . ALA A 1 117 ? -4.639 -14.574 0.593 1.00 93.81 117 ALA A C 1
ATOM 958 O O . ALA A 1 117 ? -4.010 -15.634 0.470 1.00 93.81 117 ALA A O 1
ATOM 959 N N . LYS A 1 118 ? -5.243 -13.979 -0.437 1.00 92.25 118 LYS A N 1
ATOM 960 C CA . LYS A 1 118 ? -5.299 -14.528 -1.797 1.00 92.25 118 LYS A CA 1
ATOM 961 C C . LYS A 1 118 ? -4.996 -13.439 -2.814 1.00 92.25 118 LYS A C 1
ATOM 963 O O . LYS A 1 118 ? -5.362 -12.286 -2.604 1.00 92.25 118 LYS A O 1
ATOM 968 N N . GLY A 1 119 ? -4.369 -13.830 -3.918 1.00 91.56 119 GLY A N 1
ATOM 969 C CA . GLY A 1 119 ? -4.057 -12.925 -5.016 1.00 91.56 119 GLY A CA 1
ATOM 970 C C . GLY A 1 119 ? -2.665 -13.128 -5.592 1.00 91.56 119 GLY A C 1
ATOM 971 O O . GLY A 1 119 ? -1.877 -13.940 -5.097 1.00 91.56 119 GLY A O 1
ATOM 972 N N . THR A 1 120 ? -2.364 -12.357 -6.632 1.00 93.44 120 THR A N 1
ATOM 973 C CA . THR A 1 120 ? -1.056 -12.363 -7.294 1.00 93.44 120 THR A CA 1
ATOM 974 C C . THR A 1 120 ? -0.323 -11.061 -7.008 1.00 93.44 120 THR A C 1
ATOM 976 O O . THR A 1 120 ? -0.885 -9.988 -7.166 1.00 93.44 120 THR A O 1
ATOM 979 N N . TRP A 1 121 ? 0.935 -11.159 -6.601 1.00 96.31 121 TRP A N 1
ATOM 980 C CA . TRP A 1 121 ? 1.827 -10.040 -6.338 1.00 96.31 121 TRP A CA 1
ATOM 981 C C . TRP A 1 121 ? 2.895 -9.975 -7.420 1.00 96.31 121 TRP A C 1
ATOM 983 O O . TRP A 1 121 ? 3.711 -10.889 -7.540 1.00 96.31 121 TRP A O 1
ATOM 993 N N . TYR A 1 122 ? 2.899 -8.902 -8.196 1.00 97.44 122 TYR A N 1
ATOM 994 C CA . TYR A 1 122 ? 3.906 -8.648 -9.214 1.00 97.44 122 TYR A CA 1
ATOM 995 C C . TYR A 1 122 ? 5.006 -7.759 -8.649 1.00 97.44 122 TYR A C 1
ATOM 997 O O . TYR A 1 122 ? 4.738 -6.682 -8.129 1.00 97.44 122 TYR A O 1
ATOM 1005 N N . ILE A 1 123 ? 6.249 -8.206 -8.771 1.00 98.19 123 ILE A N 1
ATOM 1006 C CA . ILE A 1 123 ? 7.432 -7.455 -8.353 1.00 98.19 123 ILE A CA 1
ATOM 1007 C C . ILE A 1 123 ? 8.128 -6.993 -9.627 1.00 98.19 123 ILE A C 1
ATOM 1009 O O . ILE A 1 123 ? 8.559 -7.836 -10.416 1.00 98.19 123 ILE A O 1
ATOM 1013 N N . LEU A 1 124 ? 8.207 -5.685 -9.861 1.00 97.81 124 LEU A N 1
ATOM 1014 C CA . LEU A 1 124 ? 8.697 -5.129 -11.127 1.00 97.81 124 LEU A CA 1
ATOM 1015 C C . LEU A 1 124 ? 9.433 -3.802 -10.943 1.00 97.81 124 LEU A C 1
ATOM 1017 O O . LEU A 1 124 ? 9.334 -3.179 -9.896 1.00 97.81 124 LEU A O 1
ATOM 1021 N N . PHE A 1 125 ? 10.124 -3.357 -11.988 1.00 97.69 125 PHE A N 1
ATOM 1022 C CA . PHE A 1 125 ? 10.469 -1.949 -12.180 1.00 97.69 125 PHE A CA 1
ATOM 1023 C C . PHE A 1 125 ? 9.421 -1.315 -13.092 1.00 97.69 125 PHE A C 1
ATOM 1025 O O . PHE A 1 125 ? 9.277 -1.729 -14.242 1.00 97.69 125 PHE A O 1
ATOM 1032 N N . GLY A 1 126 ? 8.668 -0.345 -12.588 1.00 96.00 126 GLY A N 1
ATOM 1033 C CA . GLY A 1 126 ? 7.624 0.352 -13.330 1.00 96.00 126 GLY A CA 1
ATOM 1034 C C . GLY A 1 126 ? 7.717 1.870 -13.182 1.00 96.00 126 GLY A C 1
ATOM 1035 O O . GLY A 1 126 ? 8.759 2.383 -12.765 1.00 96.00 126 GLY A O 1
ATOM 1036 N N . PRO A 1 127 ? 6.655 2.608 -13.549 1.00 94.88 127 PRO A N 1
ATOM 1037 C CA . PRO A 1 127 ? 6.629 4.070 -13.516 1.00 94.88 127 PRO A CA 1
ATOM 1038 C C . PRO A 1 127 ? 6.740 4.709 -12.127 1.00 94.88 127 PRO A C 1
ATOM 1040 O O . PRO A 1 127 ? 6.758 5.933 -12.060 1.00 94.88 127 PRO A O 1
ATOM 1043 N N . ALA A 1 128 ? 6.789 3.921 -11.047 1.00 94.19 128 ALA A N 1
ATOM 1044 C CA . ALA A 1 128 ? 6.785 4.398 -9.667 1.00 94.19 128 ALA A CA 1
ATOM 1045 C C . ALA A 1 128 ? 5.531 5.210 -9.292 1.00 94.19 128 ALA A C 1
ATOM 1047 O O . ALA A 1 128 ? 5.613 6.132 -8.490 1.00 94.19 128 ALA A O 1
ATOM 1048 N N . TRP A 1 129 ? 4.362 4.871 -9.848 1.00 91.44 129 TRP A N 1
ATOM 1049 C CA . TRP A 1 129 ? 3.091 5.508 -9.463 1.00 91.44 129 TRP A CA 1
ATOM 1050 C C . TRP A 1 129 ? 2.570 5.036 -8.102 1.00 91.44 129 TRP A C 1
ATOM 1052 O O . TRP A 1 129 ? 1.753 5.704 -7.481 1.00 91.44 129 TRP A O 1
ATOM 1062 N N . THR A 1 130 ? 3.024 3.872 -7.647 1.00 88.62 130 THR A N 1
ATOM 1063 C CA . THR A 1 130 ? 2.719 3.313 -6.330 1.00 88.62 130 THR A CA 1
ATOM 1064 C C . THR A 1 130 ? 3.941 2.551 -5.835 1.00 88.62 130 THR A C 1
ATOM 1066 O O . THR A 1 130 ? 4.675 1.983 -6.643 1.00 88.62 130 THR A O 1
ATOM 1069 N N . ASP A 1 131 ? 4.197 2.543 -4.530 1.00 88.94 131 ASP A N 1
ATOM 1070 C CA . ASP A 1 131 ? 5.181 1.642 -3.936 1.00 88.94 131 ASP A CA 1
ATOM 1071 C C . ASP A 1 131 ? 4.626 0.222 -3.839 1.00 88.94 131 ASP A C 1
ATOM 1073 O O . ASP A 1 131 ? 5.242 -0.714 -4.359 1.00 88.94 131 ASP A O 1
ATOM 1077 N N . LEU A 1 132 ? 3.468 0.078 -3.198 1.00 91.12 132 LEU A N 1
ATOM 1078 C CA . LEU A 1 132 ? 2.680 -1.137 -3.111 1.00 91.12 132 LEU A CA 1
ATOM 1079 C C . LEU A 1 132 ? 1.203 -0.787 -3.292 1.00 91.12 132 LEU A C 1
ATOM 1081 O O . LEU A 1 132 ? 0.688 0.114 -2.640 1.00 91.12 132 LEU A O 1
ATOM 1085 N N . GLY A 1 133 ? 0.503 -1.512 -4.160 1.00 84.81 133 GLY A N 1
ATOM 1086 C CA . GLY A 1 133 ? -0.899 -1.193 -4.420 1.00 84.81 133 GLY A CA 1
ATOM 1087 C C . GLY A 1 133 ? -1.628 -2.227 -5.259 1.00 84.81 133 GLY A C 1
ATOM 1088 O O . GLY A 1 133 ? -1.015 -3.079 -5.905 1.00 84.81 133 GLY A O 1
ATOM 1089 N N . GLY A 1 134 ? -2.958 -2.159 -5.231 1.00 85.19 134 GLY A N 1
ATOM 1090 C CA . GLY A 1 134 ? -3.833 -3.056 -5.981 1.00 85.19 134 GLY A CA 1
ATOM 1091 C C . GLY A 1 134 ? -4.052 -2.618 -7.430 1.00 85.19 134 GLY A C 1
ATOM 1092 O O . GLY A 1 134 ? -4.273 -1.444 -7.705 1.00 85.19 134 GLY A O 1
ATOM 1093 N N . LEU A 1 135 ? -4.077 -3.585 -8.350 1.00 80.06 135 LEU A N 1
ATOM 1094 C CA . LEU A 1 135 ? -4.455 -3.406 -9.762 1.00 80.06 135 LEU A CA 1
ATOM 1095 C C . LEU A 1 135 ? -5.873 -3.928 -10.079 1.00 80.06 135 LEU A C 1
ATOM 1097 O O . LEU A 1 135 ? -6.261 -4.044 -11.241 1.00 80.06 135 LEU A O 1
ATOM 1101 N N . GLY A 1 136 ? -6.653 -4.271 -9.048 1.00 69.81 136 GLY A N 1
ATOM 1102 C CA . GLY A 1 136 ? -7.943 -4.958 -9.178 1.00 69.81 136 GLY A CA 1
ATOM 1103 C C . GLY A 1 136 ? -7.807 -6.486 -9.285 1.00 69.81 136 GLY A C 1
ATOM 1104 O O . GLY A 1 136 ? -6.711 -7.019 -9.404 1.00 69.81 136 GLY A O 1
ATOM 1105 N N . LYS A 1 137 ? -8.929 -7.220 -9.173 1.00 69.56 137 LYS A N 1
ATOM 1106 C CA . LYS A 1 137 ? -9.001 -8.704 -9.249 1.00 69.56 137 LYS A CA 1
ATOM 1107 C C . LYS A 1 137 ? -7.951 -9.460 -8.407 1.00 69.56 137 LYS A C 1
ATOM 1109 O O . LYS A 1 137 ? -7.452 -10.501 -8.822 1.00 69.56 137 LYS A O 1
ATOM 1114 N N . TYR A 1 138 ? -7.647 -8.967 -7.206 1.00 76.56 138 TYR A N 1
ATOM 1115 C CA . TYR A 1 138 ? -6.640 -9.540 -6.295 1.00 76.56 138 TYR A CA 1
ATOM 1116 C C . TYR A 1 138 ? -5.183 -9.438 -6.786 1.00 76.56 138 TYR A C 1
ATOM 1118 O O . TYR A 1 138 ? -4.295 -10.051 -6.189 1.00 76.56 138 TYR A O 1
ATOM 1126 N N . ALA A 1 139 ? -4.911 -8.677 -7.848 1.00 89.62 139 ALA A N 1
ATOM 1127 C CA . ALA A 1 139 ? -3.555 -8.370 -8.274 1.00 89.62 139 ALA A CA 1
ATOM 1128 C C . ALA A 1 139 ? -2.992 -7.192 -7.467 1.00 89.62 139 ALA A C 1
ATOM 1130 O O . ALA A 1 139 ? -3.664 -6.178 -7.289 1.00 89.62 139 ALA A O 1
ATOM 1131 N N . MET A 1 140 ? -1.750 -7.334 -7.014 1.00 93.62 140 MET A N 1
ATOM 1132 C CA . MET A 1 140 ? -0.968 -6.317 -6.316 1.00 93.62 140 MET A CA 1
ATOM 1133 C C . MET A 1 140 ? 0.346 -6.085 -7.060 1.00 93.62 140 MET A C 1
ATOM 1135 O O . MET A 1 140 ? 0.879 -7.002 -7.689 1.00 93.62 140 MET A O 1
ATOM 1139 N N . VAL A 1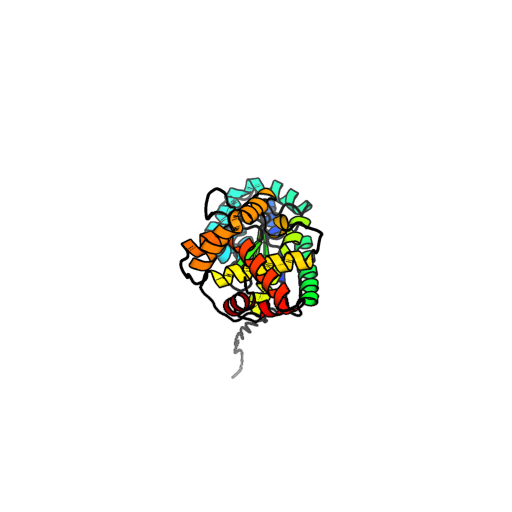 141 ? 0.894 -4.882 -6.948 1.00 95.50 141 VAL A N 1
ATOM 1140 C CA . VAL A 1 141 ? 2.219 -4.513 -7.452 1.00 95.50 141 VAL A CA 1
ATOM 1141 C C . VAL A 1 141 ? 3.124 -4.130 -6.297 1.00 95.50 141 VAL A C 1
ATOM 1143 O O . VAL A 1 141 ? 2.672 -3.531 -5.330 1.00 95.50 141 VAL A O 1
ATOM 1146 N N . ILE A 1 142 ? 4.402 -4.474 -6.427 1.00 97.19 142 ILE A N 1
ATOM 1147 C CA . ILE A 1 142 ? 5.518 -3.889 -5.688 1.00 97.19 142 ILE A CA 1
ATOM 1148 C C . ILE A 1 142 ? 6.437 -3.269 -6.737 1.00 97.19 142 ILE A C 1
ATOM 1150 O O . ILE A 1 142 ? 7.126 -3.994 -7.464 1.00 97.19 142 ILE A O 1
ATOM 1154 N N . ASP A 1 143 ? 6.416 -1.940 -6.845 1.00 97.19 143 ASP A N 1
ATOM 1155 C CA . ASP A 1 143 ? 7.220 -1.223 -7.834 1.00 97.19 143 ASP A CA 1
ATOM 1156 C C . ASP A 1 143 ? 8.585 -0.855 -7.248 1.00 97.19 143 ASP A C 1
ATOM 1158 O O . ASP A 1 143 ? 8.745 0.074 -6.452 1.00 97.19 143 ASP A O 1
ATOM 1162 N N . LEU A 1 144 ? 9.611 -1.588 -7.660 1.00 97.38 144 LEU A N 1
ATOM 1163 C CA . LEU A 1 144 ? 10.989 -1.368 -7.252 1.00 97.38 144 LEU A CA 1
ATOM 1164 C C . LEU A 1 144 ? 11.585 -0.083 -7.827 1.00 97.38 144 LEU A C 1
ATOM 1166 O O . LEU A 1 144 ? 12.676 0.292 -7.411 1.00 97.38 144 LEU A O 1
ATOM 1170 N N . SER A 1 145 ? 10.915 0.632 -8.727 1.00 96.25 145 SER A N 1
ATOM 1171 C CA . SER A 1 145 ? 11.323 1.985 -9.115 1.00 96.25 145 SER A CA 1
ATOM 1172 C C . SER A 1 145 ? 10.937 3.032 -8.069 1.00 96.25 145 SER A C 1
ATOM 1174 O O . SER A 1 145 ? 11.589 4.071 -8.001 1.00 96.25 145 SER A O 1
ATOM 1176 N N . HIS A 1 146 ? 9.946 2.760 -7.211 1.00 95.62 146 HIS A N 1
ATOM 1177 C CA . HIS A 1 146 ? 9.478 3.719 -6.210 1.00 95.62 146 HIS A CA 1
ATOM 1178 C C . HIS A 1 146 ? 10.546 4.012 -5.141 1.00 95.62 146 HIS A C 1
ATOM 1180 O O . HIS A 1 146 ? 11.288 3.120 -4.699 1.00 95.62 146 HIS A O 1
ATOM 1186 N N . GLU A 1 147 ? 10.626 5.270 -4.702 1.00 92.19 147 GLU A N 1
ATOM 1187 C CA . GLU A 1 147 ? 11.637 5.751 -3.747 1.00 92.19 147 GLU A CA 1
ATOM 1188 C C . GLU A 1 147 ? 11.460 5.182 -2.331 1.00 92.19 147 GLU A C 1
ATOM 1190 O O . GLU A 1 147 ? 12.431 5.000 -1.596 1.00 92.19 147 GLU A O 1
ATOM 1195 N N . ASN A 1 148 ? 10.238 4.794 -1.969 1.00 91.12 148 ASN A N 1
ATOM 1196 C CA . ASN A 1 148 ? 9.970 4.083 -0.715 1.00 91.12 148 ASN A CA 1
ATOM 1197 C C . ASN A 1 148 ? 10.538 2.654 -0.708 1.00 91.12 148 ASN A C 1
ATOM 1199 O O . ASN A 1 148 ? 10.935 2.154 0.342 1.00 91.12 148 ASN A O 1
ATOM 1203 N N . ASN A 1 149 ? 10.685 2.013 -1.870 1.00 94.56 149 ASN A N 1
ATOM 1204 C CA . A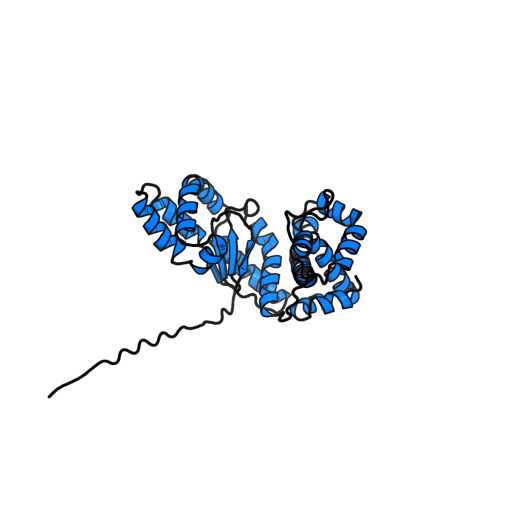SN A 1 149 ? 11.107 0.614 -1.978 1.00 94.56 149 ASN A CA 1
ATOM 1205 C C . ASN A 1 149 ? 12.636 0.461 -2.037 1.00 94.56 149 ASN A C 1
ATOM 1207 O O . ASN A 1 149 ? 13.177 -0.181 -2.933 1.00 94.56 149 ASN A O 1
ATOM 1211 N N . THR A 1 150 ? 13.372 1.085 -1.111 1.00 92.56 150 THR A N 1
ATOM 1212 C CA . THR A 1 150 ? 14.854 1.101 -1.122 1.00 92.56 150 THR A CA 1
ATOM 1213 C C . THR A 1 150 ? 15.519 -0.080 -0.419 1.00 92.56 150 THR A C 1
ATOM 1215 O O . THR A 1 150 ? 16.715 -0.298 -0.605 1.00 92.56 150 THR A O 1
ATOM 1218 N N . SER A 1 151 ? 14.790 -0.811 0.423 1.00 95.19 151 SER A N 1
ATOM 1219 C CA . SER A 1 151 ? 15.308 -1.950 1.186 1.00 95.19 151 SER A CA 1
ATOM 1220 C C . SER A 1 151 ? 14.196 -2.945 1.496 1.00 95.19 151 SER A C 1
ATOM 1222 O O . SER A 1 151 ? 13.019 -2.581 1.519 1.00 95.19 151 SER A O 1
ATOM 1224 N N . ILE A 1 152 ? 14.575 -4.197 1.773 1.00 96.00 152 ILE A N 1
ATOM 1225 C CA . ILE A 1 152 ? 13.609 -5.231 2.159 1.00 96.00 152 ILE A CA 1
ATOM 1226 C C . ILE A 1 152 ? 12.831 -4.841 3.421 1.00 96.00 152 ILE A C 1
ATOM 1228 O O . ILE A 1 152 ? 11.637 -5.084 3.484 1.00 96.00 152 ILE A O 1
ATOM 1232 N N . GLU A 1 153 ? 13.465 -4.158 4.379 1.00 95.81 153 GLU A N 1
ATOM 1233 C CA . GLU A 1 153 ? 12.799 -3.715 5.607 1.00 95.81 153 GLU A CA 1
ATOM 1234 C C . GLU A 1 153 ? 11.654 -2.731 5.334 1.00 95.81 153 GLU A C 1
ATOM 1236 O O . GLU A 1 153 ? 10.593 -2.853 5.943 1.00 95.81 153 GLU A O 1
ATOM 1241 N N . LYS A 1 154 ? 11.838 -1.778 4.410 1.00 94.50 154 LYS A N 1
ATOM 1242 C CA . LYS A 1 154 ? 10.775 -0.825 4.060 1.00 94.50 154 LYS A CA 1
ATOM 1243 C C . LYS A 1 154 ? 9.595 -1.513 3.378 1.00 94.50 154 LYS A C 1
ATOM 1245 O O . LYS A 1 154 ? 8.455 -1.189 3.684 1.00 94.50 154 LYS A O 1
ATOM 1250 N N . VAL A 1 155 ? 9.865 -2.489 2.509 1.00 96.50 155 VAL A N 1
ATOM 1251 C CA . VAL A 1 155 ? 8.804 -3.310 1.909 1.00 96.50 155 VAL A CA 1
ATOM 1252 C C . VAL A 1 155 ? 8.101 -4.138 2.985 1.00 96.50 155 VAL A C 1
ATOM 1254 O O . VAL A 1 155 ? 6.880 -4.123 3.069 1.00 96.50 155 VAL A O 1
ATOM 1257 N N . GLU A 1 156 ? 8.853 -4.812 3.858 1.00 97.31 156 GLU A N 1
ATOM 1258 C CA . GLU A 1 156 ? 8.300 -5.629 4.942 1.00 97.31 156 GLU A CA 1
ATOM 1259 C C . GLU A 1 156 ? 7.424 -4.831 5.912 1.00 97.31 156 GLU A C 1
ATOM 1261 O O . GLU A 1 156 ? 6.402 -5.352 6.357 1.00 97.31 156 GLU A O 1
ATOM 1266 N N . LEU A 1 157 ? 7.785 -3.578 6.215 1.00 96.44 157 LEU A N 1
ATOM 1267 C CA . LEU A 1 157 ? 7.018 -2.692 7.095 1.00 96.44 157 LEU A CA 1
ATOM 1268 C C . LEU A 1 157 ? 5.546 -2.585 6.678 1.00 96.44 157 LEU A C 1
ATOM 1270 O O . LEU A 1 157 ? 4.684 -2.569 7.554 1.00 96.44 157 LEU A O 1
ATOM 1274 N N . ILE A 1 158 ? 5.255 -2.511 5.378 1.00 95.88 158 ILE A N 1
ATOM 1275 C CA . ILE A 1 158 ? 3.894 -2.285 4.874 1.00 95.88 158 ILE A CA 1
ATOM 1276 C C . ILE A 1 158 ? 3.173 -3.586 4.480 1.00 95.88 158 ILE A C 1
ATOM 1278 O O . ILE A 1 158 ? 1.958 -3.586 4.306 1.00 95.88 158 ILE A O 1
ATOM 1282 N N . LEU A 1 159 ? 3.862 -4.736 4.415 1.00 97.31 159 LEU A N 1
ATOM 1283 C CA . LEU A 1 159 ? 3.219 -6.004 4.037 1.00 97.31 159 LEU A CA 1
ATOM 1284 C C . LEU A 1 159 ? 2.001 -6.378 4.904 1.00 97.31 159 LEU A C 1
ATOM 1286 O O . LEU A 1 159 ? 1.002 -6.802 4.324 1.00 97.31 159 LEU A O 1
ATOM 1290 N N . PRO A 1 160 ? 2.000 -6.237 6.248 1.00 98.00 160 PRO A N 1
ATOM 1291 C CA . PRO A 1 160 ? 0.800 -6.523 7.036 1.00 98.00 160 PRO A CA 1
ATOM 1292 C C . PRO A 1 160 ? -0.401 -5.636 6.674 1.00 98.00 160 PRO A C 1
ATOM 1294 O O . PRO A 1 160 ? -1.535 -6.117 6.724 1.00 98.00 160 PRO A O 1
ATOM 1297 N N . HIS A 1 161 ? -0.163 -4.372 6.299 1.00 97.44 161 HIS A N 1
ATOM 1298 C CA . HIS A 1 161 ? -1.201 -3.436 5.846 1.00 97.44 161 HIS A CA 1
ATOM 1299 C C . HIS A 1 161 ? -1.855 -3.963 4.568 1.00 97.44 161 HIS A C 1
ATOM 1301 O O . HIS A 1 161 ? -3.047 -4.260 4.545 1.00 97.44 161 HIS A O 1
ATOM 1307 N N . GLU A 1 162 ? -1.056 -4.210 3.536 1.00 96.06 162 GLU A N 1
ATOM 1308 C CA . GLU A 1 162 ? -1.577 -4.641 2.237 1.00 96.06 162 GLU A CA 1
ATOM 1309 C C . GLU A 1 162 ? -2.162 -6.062 2.251 1.00 96.06 162 GLU A C 1
ATOM 1311 O O . GLU A 1 162 ? -3.167 -6.357 1.601 1.00 96.06 162 GLU A O 1
ATOM 1316 N N . ILE A 1 163 ? -1.584 -6.969 3.043 1.00 96.75 163 ILE A N 1
ATOM 1317 C CA . ILE A 1 163 ? -2.149 -8.309 3.248 1.00 96.75 163 ILE A CA 1
ATOM 1318 C C . ILE A 1 163 ? -3.513 -8.218 3.950 1.00 96.75 163 ILE A C 1
ATOM 1320 O O . ILE A 1 163 ? -4.395 -9.032 3.668 1.00 96.75 163 ILE A O 1
ATOM 1324 N N . THR A 1 164 ? -3.722 -7.228 4.827 1.00 97.19 164 THR A N 1
ATOM 1325 C CA . THR A 1 164 ? -5.035 -6.985 5.447 1.00 97.19 164 THR A CA 1
ATOM 1326 C C . THR A 1 164 ? -6.076 -6.640 4.386 1.00 97.19 164 THR A C 1
ATOM 1328 O O . THR A 1 164 ? -7.141 -7.259 4.379 1.00 97.19 164 THR A O 1
ATOM 1331 N N . HIS A 1 165 ? -5.748 -5.757 3.436 1.00 94.56 165 HIS A N 1
ATOM 1332 C CA . HIS A 1 165 ? -6.618 -5.450 2.294 1.00 94.56 165 HIS A CA 1
ATOM 1333 C C . HIS A 1 165 ? -6.975 -6.702 1.488 1.00 94.56 165 HIS A C 1
ATOM 1335 O O . HIS A 1 165 ? -8.154 -6.961 1.244 1.00 94.56 165 HIS A O 1
ATOM 1341 N N . GLN A 1 166 ? -5.996 -7.553 1.164 1.00 93.44 166 GLN A N 1
ATOM 1342 C CA . GLN A 1 166 ? -6.263 -8.806 0.444 1.00 93.44 166 GLN A CA 1
ATOM 1343 C C . GLN A 1 166 ? -7.190 -9.760 1.201 1.00 93.44 166 GLN A C 1
ATOM 1345 O O . GLN A 1 166 ? -8.049 -10.402 0.592 1.00 93.44 166 GLN A O 1
ATOM 1350 N N . ILE A 1 167 ? -7.032 -9.867 2.523 1.00 95.31 167 ILE A N 1
ATOM 1351 C CA . ILE A 1 167 ? -7.939 -10.666 3.350 1.00 95.31 167 ILE A CA 1
ATOM 1352 C C . ILE A 1 167 ? -9.350 -10.076 3.264 1.00 95.31 167 ILE A C 1
ATOM 1354 O O . ILE A 1 167 ? -10.283 -10.807 2.921 1.00 95.31 167 ILE A O 1
ATOM 1358 N N . MET A 1 168 ? -9.505 -8.765 3.480 1.00 94.00 168 MET A N 1
ATOM 1359 C CA . MET A 1 168 ? -10.808 -8.093 3.442 1.00 94.00 168 MET A CA 1
ATOM 1360 C C . MET A 1 168 ? -11.531 -8.271 2.106 1.00 94.00 168 MET A C 1
ATOM 1362 O O . MET A 1 168 ? -12.717 -8.578 2.116 1.00 94.00 168 MET A O 1
ATOM 1366 N N . MET A 1 169 ? -10.833 -8.204 0.965 1.00 90.19 169 MET A N 1
ATOM 1367 C CA . MET A 1 169 ? -11.434 -8.458 -0.358 1.00 90.19 169 MET A CA 1
ATOM 1368 C C . MET A 1 169 ? -12.085 -9.853 -0.474 1.00 90.19 169 MET A C 1
ATOM 1370 O O . MET A 1 169 ? -12.940 -10.109 -1.333 1.00 90.19 169 MET A O 1
ATOM 1374 N N . THR A 1 170 ? -11.652 -10.809 0.352 1.00 88.81 170 THR A N 1
ATOM 1375 C CA . THR A 1 170 ? -12.192 -12.173 0.364 1.00 88.81 170 THR A CA 1
ATOM 1376 C C . THR A 1 170 ? -13.216 -12.406 1.467 1.00 88.81 170 THR A C 1
ATOM 1378 O O . THR A 1 170 ? -14.147 -13.177 1.228 1.00 88.81 170 THR A O 1
ATOM 1381 N N . THR A 1 171 ? -13.088 -11.743 2.618 1.00 93.19 171 THR A N 1
ATOM 1382 C CA . THR A 1 171 ? -13.928 -11.974 3.803 1.00 93.19 171 THR A CA 1
ATOM 1383 C C . THR A 1 171 ? -15.080 -10.984 3.921 1.00 93.19 171 THR A C 1
ATOM 1385 O O . THR A 1 171 ? -16.192 -11.393 4.245 1.00 93.19 171 THR A O 1
ATOM 1388 N N . ASN A 1 172 ? -14.839 -9.706 3.628 1.00 90.81 172 ASN A N 1
ATOM 1389 C CA . ASN A 1 172 ? -15.842 -8.660 3.732 1.00 90.81 172 ASN A CA 1
ATOM 1390 C C . ASN A 1 172 ? -16.570 -8.547 2.386 1.00 90.81 172 ASN A C 1
ATOM 1392 O O . ASN A 1 172 ? -15.968 -8.227 1.363 1.00 90.81 172 ASN A O 1
ATOM 1396 N N . LYS A 1 173 ? -17.857 -8.910 2.367 1.00 89.75 173 LYS A N 1
ATOM 1397 C CA . LYS A 1 173 ? -18.705 -8.896 1.159 1.00 89.75 173 LYS A CA 1
ATOM 1398 C C . LYS A 1 173 ? -19.660 -7.711 1.114 1.00 89.75 173 LYS A C 1
ATOM 1400 O O . LYS A 1 173 ? -20.463 -7.622 0.187 1.00 89.75 173 LYS A O 1
ATOM 1405 N N . HIS A 1 174 ? -19.593 -6.833 2.110 1.00 91.88 174 HIS A N 1
ATOM 1406 C CA . HIS A 1 174 ? -20.361 -5.604 2.093 1.00 91.88 174 HIS A CA 1
ATOM 1407 C C . HIS A 1 174 ? -19.815 -4.686 1.002 1.00 91.88 174 HIS A C 1
ATOM 1409 O O . HIS A 1 174 ? -18.612 -4.633 0.776 1.00 91.88 174 HIS A O 1
ATOM 1415 N N . ILE A 1 175 ? -20.728 -4.015 0.309 1.00 86.25 175 ILE A N 1
ATOM 1416 C CA . ILE A 1 175 ? -20.404 -3.013 -0.700 1.00 86.25 175 ILE A CA 1
ATOM 1417 C C . ILE A 1 175 ? -20.938 -1.700 -0.154 1.00 86.25 175 ILE A C 1
ATOM 1419 O O . ILE A 1 175 ? -22.149 -1.566 0.033 1.00 86.25 175 ILE A O 1
ATOM 1423 N N . ASP A 1 176 ? -20.047 -0.754 0.102 1.00 89.00 176 ASP A N 1
ATOM 1424 C CA . ASP A 1 176 ? -20.404 0.585 0.551 1.00 89.00 176 ASP A CA 1
ATOM 1425 C C . ASP A 1 176 ? -19.633 1.595 -0.303 1.00 89.00 176 ASP A C 1
ATOM 1427 O O . ASP A 1 176 ? -18.423 1.711 -0.225 1.00 89.00 176 ASP A O 1
ATOM 1431 N N . LYS A 1 177 ? -20.340 2.312 -1.177 1.00 92.56 177 LYS A N 1
ATOM 1432 C CA . LYS A 1 177 ? -19.707 3.233 -2.136 1.00 92.56 177 LYS A CA 1
ATOM 1433 C C . LYS A 1 177 ? -19.365 4.591 -1.531 1.00 92.56 177 LYS A C 1
ATOM 1435 O O . LYS A 1 177 ? -18.893 5.472 -2.247 1.00 92.56 177 LYS A O 1
ATOM 1440 N N . THR A 1 178 ? -19.655 4.779 -0.249 1.00 96.81 178 THR A N 1
ATOM 1441 C CA . THR A 1 178 ? -19.431 6.050 0.420 1.00 96.81 178 THR A CA 1
ATOM 1442 C C . THR A 1 178 ? -17.976 6.209 0.850 1.00 96.81 178 THR A C 1
ATOM 1444 O O . THR A 1 178 ? -17.200 5.254 0.864 1.00 96.81 178 THR A O 1
ATOM 1447 N N . ALA A 1 179 ? -17.601 7.416 1.273 1.00 97.38 179 ALA A N 1
ATOM 1448 C CA . ALA A 1 179 ? -16.302 7.692 1.876 1.00 97.38 179 ALA A CA 1
ATOM 1449 C C . ALA A 1 179 ? -15.979 6.798 3.087 1.00 97.38 179 ALA A C 1
ATOM 1451 O O . ALA A 1 179 ? -14.804 6.595 3.397 1.00 97.38 179 ALA A O 1
ATOM 1452 N N . LEU A 1 180 ? -16.986 6.242 3.767 1.00 97.88 180 LEU A N 1
ATOM 1453 C CA . LEU A 1 180 ? -16.791 5.428 4.959 1.00 97.88 180 LEU A CA 1
ATOM 1454 C C . LEU A 1 180 ? -16.059 4.112 4.675 1.00 97.88 180 LEU A C 1
ATOM 1456 O O . LEU A 1 180 ? -15.179 3.742 5.452 1.00 97.88 180 LEU A O 1
ATOM 1460 N N . GLU A 1 181 ? -16.383 3.416 3.582 1.00 95.94 181 GLU A N 1
ATOM 1461 C CA . GLU A 1 181 ? -15.763 2.130 3.231 1.00 95.94 181 GLU A CA 1
ATOM 1462 C C . GLU A 1 181 ? -14.236 2.210 3.156 1.00 95.94 181 GLU A C 1
ATOM 1464 O O . GLU A 1 181 ? -13.566 1.498 3.915 1.00 95.94 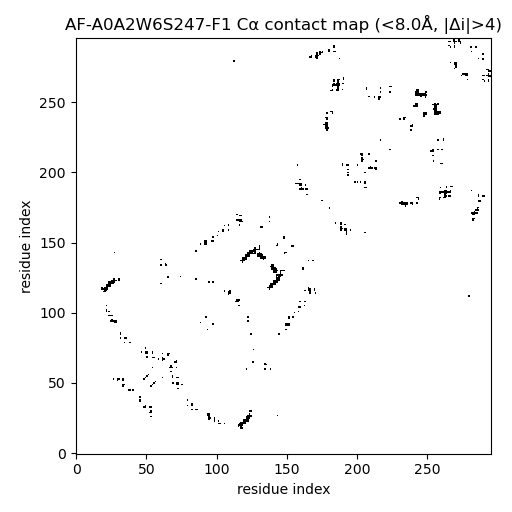181 GLU A O 1
ATOM 1469 N N . PRO A 1 182 ? -13.646 3.081 2.320 1.00 94.31 182 PRO A N 1
ATOM 1470 C CA . PRO A 1 182 ? -12.203 3.173 2.2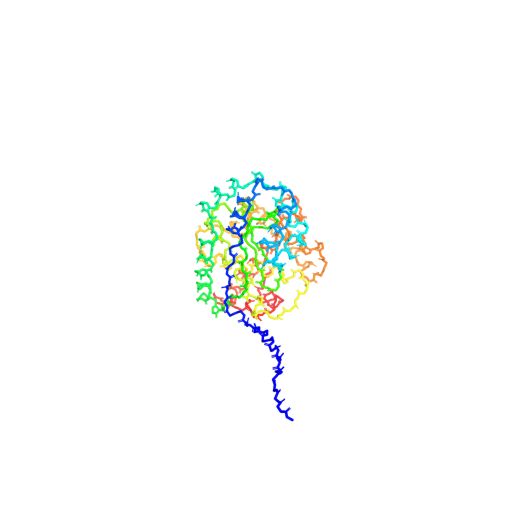53 1.00 94.31 182 PRO A CA 1
ATOM 1471 C C . PRO A 1 182 ? -11.579 3.726 3.536 1.00 94.31 182 PRO A C 1
ATOM 1473 O O . PRO A 1 182 ? -10.463 3.343 3.863 1.00 94.31 182 PRO A O 1
ATOM 1476 N N . ILE A 1 183 ? -12.262 4.589 4.292 1.00 97.88 183 ILE A N 1
ATOM 1477 C CA . ILE A 1 183 ? -11.732 5.111 5.562 1.00 97.88 183 ILE A CA 1
ATOM 1478 C C . ILE A 1 183 ? -11.593 3.996 6.595 1.00 97.88 183 ILE A C 1
ATOM 1480 O O . ILE A 1 183 ? -10.540 3.858 7.218 1.00 97.88 183 ILE A O 1
ATOM 1484 N N . ILE A 1 184 ? -12.630 3.173 6.756 1.00 98.31 184 ILE A N 1
ATOM 1485 C CA . ILE A 1 184 ? -12.576 2.005 7.638 1.00 98.31 184 ILE A CA 1
ATOM 1486 C C . ILE A 1 184 ? -11.537 1.007 7.127 1.00 98.31 184 ILE A C 1
ATOM 1488 O O . ILE A 1 184 ? -10.751 0.501 7.925 1.00 98.31 184 ILE A O 1
ATOM 1492 N N . GLY A 1 185 ? -11.489 0.765 5.814 1.00 97.00 185 GLY A N 1
ATOM 1493 C CA . GLY A 1 185 ? -10.528 -0.148 5.204 1.00 97.00 185 GLY A CA 1
ATOM 1494 C C . GLY A 1 185 ? -9.072 0.255 5.455 1.00 97.00 185 GLY A C 1
ATOM 1495 O O . GLY A 1 185 ? -8.302 -0.531 6.005 1.00 97.00 185 GLY A O 1
ATOM 1496 N N . GLU A 1 186 ? -8.690 1.484 5.101 1.00 97.25 186 GLU A N 1
ATOM 1497 C CA . GLU A 1 186 ? -7.322 1.985 5.297 1.00 97.25 186 GLU A CA 1
ATOM 1498 C C . GLU A 1 186 ? -6.977 2.119 6.781 1.00 97.25 186 GLU A C 1
ATOM 1500 O O . GLU A 1 186 ? -5.908 1.695 7.216 1.00 97.25 186 GLU A O 1
ATOM 1505 N N . GLY A 1 187 ? -7.902 2.643 7.588 1.00 98.50 187 GLY A N 1
ATOM 1506 C CA . GLY A 1 187 ? -7.721 2.759 9.030 1.00 98.50 187 GLY A CA 1
ATOM 1507 C C . GLY A 1 187 ? -7.492 1.417 9.721 1.00 98.50 187 GLY A C 1
ATOM 1508 O O . GLY A 1 187 ? -6.625 1.295 10.590 1.00 98.50 187 GLY A O 1
ATOM 1509 N N . PHE A 1 188 ? -8.232 0.385 9.310 1.00 98.69 188 PHE A N 1
ATOM 1510 C CA . PHE A 1 188 ? -8.050 -0.967 9.820 1.00 98.69 188 PHE A CA 1
ATOM 1511 C C . PHE A 1 188 ? -6.736 -1.591 9.365 1.00 98.69 188 PHE A C 1
ATOM 1513 O O . PHE A 1 188 ? -6.070 -2.235 10.174 1.00 98.69 188 PHE A O 1
ATOM 1520 N N . ALA A 1 189 ? -6.323 -1.371 8.119 1.00 98.31 189 ALA A N 1
ATOM 1521 C CA . ALA A 1 189 ? -5.033 -1.836 7.629 1.00 98.31 189 ALA A CA 1
ATOM 1522 C C . ALA A 1 189 ? -3.860 -1.188 8.400 1.00 98.31 189 ALA A C 1
ATOM 1524 O O . ALA A 1 189 ? -2.958 -1.910 8.838 1.00 98.31 189 ALA A O 1
ATOM 1525 N N . VAL A 1 190 ? -3.935 0.115 8.716 1.00 98.62 190 VAL A N 1
ATOM 1526 C CA . VAL A 1 190 ? -2.964 0.805 9.595 1.00 98.62 190 VAL A CA 1
ATOM 1527 C C . VAL A 1 190 ? -2.959 0.182 10.992 1.00 98.62 190 VAL A C 1
ATOM 1529 O O . VAL A 1 190 ? -1.898 -0.140 11.535 1.00 98.62 190 VAL A O 1
ATOM 1532 N N . TRP A 1 191 ? -4.142 -0.025 11.577 1.00 98.75 191 TRP A N 1
ATOM 1533 C CA . TRP A 1 191 ? -4.277 -0.617 12.908 1.00 98.75 191 TRP A CA 1
ATOM 1534 C C . TRP A 1 191 ? -3.727 -2.050 12.958 1.00 98.75 191 TRP A C 1
ATOM 1536 O O . TRP A 1 191 ? -3.015 -2.417 13.894 1.00 98.75 191 TRP A O 1
ATOM 1546 N N . MET A 1 192 ? -3.989 -2.858 11.928 1.00 98.56 192 MET A N 1
ATOM 1547 C CA . MET A 1 192 ? -3.442 -4.208 11.790 1.00 98.56 192 MET A CA 1
ATOM 1548 C C . MET A 1 192 ? -1.925 -4.193 11.631 1.00 98.56 192 MET A C 1
ATOM 1550 O O . MET A 1 192 ? -1.247 -5.026 12.238 1.00 98.56 192 MET A O 1
ATOM 1554 N N . ASN A 1 193 ? -1.387 -3.230 10.882 1.00 98.38 193 ASN A N 1
ATOM 1555 C CA . ASN A 1 193 ? 0.050 -3.066 10.728 1.00 98.38 193 ASN A CA 1
ATOM 1556 C C . ASN A 1 193 ? 0.729 -2.776 12.074 1.00 98.38 193 ASN A C 1
ATOM 1558 O O . ASN A 1 193 ? 1.700 -3.439 12.451 1.00 98.38 193 ASN A O 1
ATOM 1562 N N . GLN A 1 194 ? 0.155 -1.867 12.864 1.00 98.44 194 GLN A N 1
ATOM 1563 C CA . GLN A 1 194 ? 0.624 -1.598 14.220 1.00 98.44 194 GLN A CA 1
ATOM 1564 C C . GLN A 1 194 ? 0.448 -2.808 15.147 1.00 98.44 194 GLN A C 1
ATOM 1566 O O . GLN A 1 194 ? 1.366 -3.157 15.890 1.00 98.44 194 GLN A O 1
ATOM 1571 N N . LYS A 1 195 ? -0.693 -3.509 15.097 1.00 98.19 195 LYS A N 1
ATOM 1572 C CA . LYS A 1 195 ? -0.928 -4.716 15.907 1.00 98.19 195 LYS A CA 1
ATOM 1573 C C . LYS A 1 195 ? 0.130 -5.786 15.634 1.00 98.19 195 LYS A C 1
ATOM 1575 O O . LYS A 1 195 ? 0.601 -6.443 16.567 1.00 98.19 195 LYS A O 1
ATOM 1580 N N . TYR A 1 196 ? 0.488 -5.962 14.367 1.00 98.50 196 TYR A N 1
ATOM 1581 C CA . TYR A 1 196 ? 1.484 -6.924 13.924 1.00 98.50 196 TYR A CA 1
ATOM 1582 C C . TYR A 1 196 ? 2.883 -6.573 14.450 1.00 98.50 196 TYR A C 1
ATOM 1584 O O . TYR A 1 196 ? 3.537 -7.394 15.100 1.00 98.50 196 TYR A O 1
ATOM 1592 N N . TRP A 1 197 ? 3.321 -5.333 14.221 1.00 98.00 197 TRP A N 1
ATOM 1593 C CA . TRP A 1 197 ? 4.662 -4.862 14.577 1.00 98.00 197 TRP A CA 1
ATOM 1594 C C . T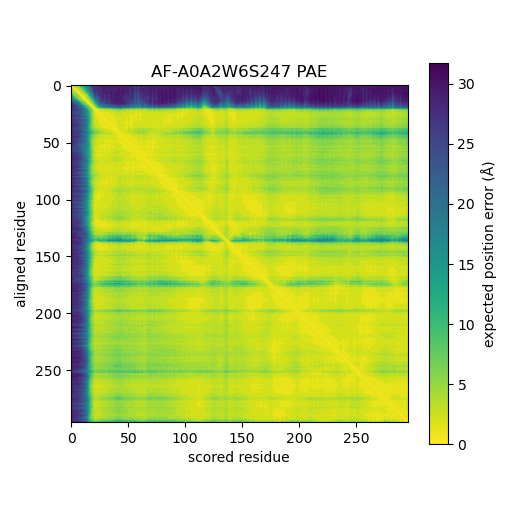RP A 1 197 ? 4.831 -4.449 16.042 1.00 98.00 197 TRP A C 1
ATOM 1596 O O . TRP A 1 197 ? 5.959 -4.292 16.522 1.00 98.00 197 TRP A O 1
ATOM 1606 N N . LYS A 1 198 ? 3.729 -4.307 16.780 1.00 96.19 198 LYS A N 1
ATOM 1607 C CA . LYS A 1 198 ? 3.691 -3.867 18.177 1.00 96.19 198 LYS A CA 1
ATOM 1608 C C . LYS A 1 198 ? 4.368 -2.499 18.334 1.00 96.19 198 LYS A C 1
ATOM 1610 O O . LYS A 1 198 ? 3.893 -1.515 17.792 1.00 96.19 198 LYS A O 1
ATOM 1615 N N . LYS A 1 199 ? 5.467 -2.426 19.093 1.00 94.56 199 LYS A N 1
ATOM 1616 C CA . LYS A 1 199 ? 6.202 -1.184 19.388 1.00 94.56 199 LYS A CA 1
ATOM 1617 C C . LYS A 1 199 ? 7.428 -0.970 18.490 1.00 94.56 199 LYS A C 1
ATOM 1619 O O . LYS A 1 199 ? 8.246 -0.114 18.803 1.00 94.56 199 LYS A O 1
ATOM 1624 N N . LYS A 1 200 ? 7.608 -1.772 17.431 1.00 97.62 200 LYS A N 1
ATOM 1625 C CA . LYS A 1 200 ? 8.793 -1.663 16.562 1.00 97.62 200 LYS A CA 1
ATOM 1626 C C . LYS A 1 200 ? 8.824 -0.340 15.783 1.00 97.62 200 LYS A C 1
ATOM 1628 O O . LYS A 1 200 ? 9.905 0.194 15.570 1.00 97.62 200 LYS A O 1
ATOM 1633 N N . TYR A 1 201 ? 7.659 0.170 15.388 1.00 97.50 201 TYR A N 1
ATOM 1634 C CA . TYR A 1 201 ? 7.512 1.392 14.599 1.00 97.50 201 TYR A CA 1
ATOM 1635 C C . TYR A 1 201 ? 6.536 2.362 15.279 1.00 97.50 201 TYR A C 1
ATOM 1637 O O . TYR A 1 201 ? 5.694 1.950 16.081 1.00 97.50 201 TYR A O 1
ATOM 1645 N N . SER A 1 202 ? 6.675 3.658 14.994 1.00 97.81 202 SER A N 1
ATOM 1646 C CA . SER A 1 202 ? 5.768 4.693 15.495 1.00 97.81 202 SER A CA 1
ATOM 1647 C C . SER A 1 202 ? 4.430 4.671 14.748 1.00 97.81 202 SER A C 1
ATOM 1649 O O . SER A 1 202 ? 4.315 4.137 13.643 1.00 97.81 202 SER A O 1
ATOM 1651 N N . LEU A 1 203 ? 3.397 5.292 15.329 1.00 98.12 203 LEU A N 1
ATOM 1652 C CA . LEU A 1 203 ? 2.117 5.461 14.635 1.00 98.12 203 LEU A CA 1
ATOM 1653 C C . LEU A 1 203 ? 2.277 6.286 13.347 1.00 98.12 203 LEU A C 1
ATOM 1655 O O . LEU A 1 203 ? 1.650 5.958 12.344 1.00 98.12 203 LEU A O 1
ATOM 1659 N N . ALA A 1 204 ? 3.147 7.302 13.350 1.00 98.12 204 ALA A N 1
ATOM 1660 C CA . ALA A 1 204 ? 3.437 8.092 12.156 1.00 98.12 204 ALA A CA 1
ATOM 1661 C C . ALA A 1 204 ? 3.973 7.198 11.026 1.00 98.12 204 ALA A C 1
ATOM 1663 O O . ALA A 1 204 ? 3.461 7.247 9.912 1.00 98.12 204 ALA A O 1
ATOM 1664 N N . GLN A 1 205 ? 4.895 6.280 11.333 1.00 97.31 205 GLN A N 1
ATOM 1665 C CA . GLN A 1 205 ? 5.412 5.321 10.352 1.00 97.31 205 GLN A CA 1
ATOM 1666 C C . GLN A 1 205 ? 4.327 4.379 9.814 1.00 97.31 205 GLN A C 1
ATOM 1668 O O . GLN A 1 205 ? 4.285 4.136 8.612 1.00 97.31 205 GLN A O 1
ATOM 1673 N N . HIS A 1 206 ? 3.420 3.882 10.663 1.00 97.44 206 HIS A N 1
ATOM 1674 C CA . HIS A 1 206 ? 2.295 3.058 10.201 1.00 97.44 206 HIS A CA 1
ATOM 1675 C C . HIS A 1 206 ? 1.306 3.828 9.319 1.00 97.44 206 HIS A C 1
ATOM 1677 O O . HIS A 1 206 ? 0.705 3.237 8.428 1.00 97.44 206 HIS A O 1
ATOM 1683 N N . LEU A 1 207 ? 1.151 5.133 9.550 1.00 96.88 207 LEU A N 1
ATOM 1684 C CA . LEU A 1 207 ? 0.314 6.018 8.739 1.00 96.88 207 LEU A CA 1
ATOM 1685 C C . LEU A 1 207 ? 0.998 6.484 7.449 1.00 96.88 207 LEU A C 1
ATOM 1687 O O . LEU A 1 207 ? 0.321 7.074 6.607 1.00 96.88 207 LEU A O 1
ATOM 1691 N N . GLY A 1 208 ? 2.305 6.264 7.286 1.00 94.88 208 GLY A N 1
ATOM 1692 C CA . GLY A 1 208 ? 3.088 6.881 6.211 1.00 94.88 208 GLY A CA 1
ATOM 1693 C C . GLY A 1 208 ? 3.217 8.400 6.374 1.00 94.88 208 GLY A C 1
ATOM 1694 O O . GLY A 1 208 ? 3.222 9.126 5.387 1.00 94.88 208 GLY A O 1
ATOM 1695 N N . TYR A 1 209 ? 3.246 8.875 7.617 1.00 97.00 209 TYR A N 1
ATOM 1696 C CA . TYR A 1 209 ? 3.424 10.271 8.001 1.00 97.00 209 TYR A CA 1
ATOM 1697 C C . TYR A 1 209 ? 4.806 10.500 8.613 1.00 97.00 209 TYR A C 1
ATOM 1699 O O . TYR A 1 209 ? 5.431 9.601 9.179 1.00 97.00 209 TYR A O 1
ATOM 1707 N N . THR A 1 210 ? 5.241 11.752 8.578 1.00 97.06 210 THR A N 1
ATOM 1708 C CA . THR A 1 210 ? 6.233 12.298 9.504 1.00 97.06 210 THR A CA 1
ATOM 1709 C C . THR A 1 210 ? 5.615 12.517 10.890 1.00 97.06 210 THR A C 1
ATOM 1711 O O . THR A 1 210 ? 4.401 12.680 11.038 1.00 97.06 210 THR A O 1
ATOM 1714 N N . ASP A 1 211 ? 6.447 12.596 11.932 1.00 97.81 211 ASP A N 1
ATOM 1715 C CA . ASP A 1 211 ? 5.962 12.895 13.288 1.00 97.81 211 ASP A CA 1
ATOM 1716 C C . ASP A 1 211 ? 5.275 14.274 13.364 1.00 97.81 211 ASP A C 1
ATOM 1718 O O . ASP A 1 211 ? 4.303 14.455 14.099 1.00 97.81 211 ASP A O 1
ATOM 1722 N N . SER A 1 212 ? 5.731 15.246 12.563 1.00 97.94 212 SER A N 1
ATOM 1723 C CA . SER A 1 212 ? 5.095 16.563 12.447 1.00 97.94 212 SER A CA 1
ATOM 1724 C C . SER A 1 212 ? 3.700 16.504 11.829 1.00 97.94 212 SER A C 1
ATOM 1726 O O . SER A 1 212 ? 2.810 17.218 12.283 1.00 97.94 212 SER A O 1
ATOM 1728 N N . GLU A 1 213 ? 3.490 15.651 10.826 1.00 98.25 213 GLU A N 1
ATOM 1729 C CA . GLU A 1 213 ? 2.181 15.477 10.188 1.00 98.25 213 GLU A CA 1
ATOM 1730 C C . GLU A 1 213 ? 1.196 14.779 11.123 1.00 98.25 213 GLU A C 1
ATOM 1732 O O . GLU A 1 213 ? 0.051 15.215 11.238 1.00 98.25 213 GLU A O 1
ATOM 1737 N N . LEU A 1 214 ? 1.647 13.759 11.863 1.00 98.50 214 LEU A N 1
ATOM 1738 C CA . LEU A 1 214 ? 0.828 13.144 12.908 1.00 98.50 214 LEU A CA 1
ATOM 1739 C C . LEU A 1 214 ? 0.424 14.178 13.967 1.00 98.50 214 LEU A C 1
ATOM 1741 O O . LEU A 1 214 ? -0.755 14.287 14.303 1.00 98.50 214 LEU A O 1
ATOM 1745 N N . LYS A 1 215 ? 1.376 14.988 14.442 1.00 98.38 215 LYS A N 1
ATOM 1746 C CA . LYS A 1 215 ? 1.097 16.058 15.407 1.00 98.38 215 LYS A CA 1
ATOM 1747 C C . LYS A 1 215 ? 0.116 17.093 14.850 1.00 98.38 215 LYS A C 1
ATOM 1749 O O . LYS A 1 215 ? -0.758 17.557 15.580 1.00 98.38 215 LYS A O 1
ATOM 1754 N N . ALA A 1 216 ? 0.223 17.439 13.568 1.00 98.25 216 ALA A N 1
ATOM 1755 C CA . ALA A 1 216 ? -0.728 18.330 12.912 1.00 98.25 216 ALA A CA 1
ATOM 1756 C C . ALA A 1 216 ? -2.141 17.724 12.886 1.00 98.25 216 ALA A C 1
ATOM 1758 O O . ALA A 1 216 ? -3.103 18.426 13.205 1.00 98.25 216 ALA A O 1
ATOM 1759 N N . CYS A 1 217 ? -2.275 16.427 12.594 1.00 98.31 217 CYS A N 1
ATOM 1760 C CA . CYS A 1 217 ? -3.552 15.717 12.686 1.00 98.31 217 CYS A CA 1
ATOM 1761 C C . CYS A 1 217 ? -4.127 15.735 14.110 1.00 98.31 217 CYS A C 1
ATOM 1763 O O . CYS A 1 217 ? -5.306 16.027 14.286 1.00 98.31 217 CYS A O 1
ATOM 1765 N N . GLU A 1 218 ? -3.303 15.491 15.132 1.00 98.00 218 GLU A N 1
ATOM 1766 C CA . GLU A 1 218 ? -3.727 15.521 16.540 1.00 98.00 218 GLU A CA 1
ATOM 1767 C C . GLU A 1 218 ? -4.208 16.913 16.972 1.00 98.00 218 GLU A C 1
ATOM 1769 O O . GLU A 1 218 ? -5.264 17.047 17.589 1.00 98.00 218 GLU A O 1
ATOM 1774 N N . GLN A 1 219 ? -3.475 17.965 16.596 1.00 98.12 219 GLN A N 1
ATOM 1775 C CA . GLN A 1 219 ? -3.821 19.356 16.910 1.00 98.12 219 GLN A CA 1
ATOM 1776 C C . GLN A 1 219 ? -5.088 19.843 16.195 1.00 98.12 219 GLN A C 1
ATOM 1778 O O . GLN A 1 219 ? -5.727 20.786 16.656 1.00 98.12 219 GLN A O 1
ATOM 1783 N N . ASN A 1 220 ? -5.453 19.213 15.078 1.00 97.94 220 ASN A N 1
ATOM 1784 C CA . ASN A 1 220 ? -6.600 19.587 14.251 1.00 97.94 220 ASN A CA 1
ATOM 1785 C C . ASN A 1 220 ? -7.690 18.503 14.241 1.00 97.94 220 ASN A C 1
ATOM 1787 O O . ASN A 1 220 ? -8.552 18.515 13.360 1.00 97.94 220 ASN A O 1
ATOM 1791 N N . LEU A 1 221 ? -7.681 17.579 15.210 1.00 96.69 221 LEU A N 1
ATOM 1792 C CA . LEU A 1 221 ? -8.583 16.426 15.231 1.00 96.69 221 LEU A CA 1
ATOM 1793 C C . LEU A 1 221 ? -10.056 16.834 15.124 1.00 96.69 221 LEU A C 1
ATOM 1795 O O . LEU A 1 221 ? -10.799 16.183 14.398 1.00 96.69 221 LEU A O 1
ATOM 1799 N N . GLN A 1 222 ? -10.477 17.911 15.796 1.00 97.06 222 GLN A N 1
ATOM 1800 C CA . GLN A 1 222 ? -11.870 18.361 15.732 1.00 97.06 222 GLN A CA 1
ATOM 1801 C C . GLN A 1 222 ? -12.271 18.786 14.314 1.00 97.06 222 GLN A C 1
ATOM 1803 O O . GLN A 1 222 ? -13.305 18.357 13.827 1.00 97.06 222 GLN A O 1
ATOM 1808 N N . ASN A 1 223 ? -11.420 19.537 13.611 1.00 97.50 223 ASN A N 1
ATOM 1809 C CA . ASN A 1 223 ? -11.679 19.944 12.228 1.00 97.50 223 ASN A CA 1
ATOM 1810 C C . ASN A 1 223 ? -11.752 18.728 11.283 1.00 97.50 223 ASN A C 1
ATOM 1812 O O . ASN A 1 223 ? -12.644 18.633 10.443 1.00 97.50 223 ASN A O 1
ATOM 1816 N N . ILE A 1 224 ? -10.843 17.761 11.456 1.00 98.06 224 ILE A N 1
ATOM 1817 C CA . ILE A 1 224 ? -10.870 16.504 10.692 1.00 98.06 224 ILE A CA 1
ATOM 1818 C C . ILE A 1 224 ? -12.165 15.734 10.983 1.00 98.06 224 ILE A C 1
ATOM 1820 O O . ILE A 1 224 ? -12.803 15.253 10.049 1.00 98.06 224 ILE A O 1
ATOM 1824 N N . LYS A 1 225 ? -12.564 15.639 12.260 1.00 97.81 225 LYS A N 1
ATOM 1825 C CA . LYS A 1 225 ? -13.819 15.008 12.683 1.00 97.81 225 LYS A CA 1
ATOM 1826 C C . LYS A 1 225 ? -15.020 15.697 12.054 1.00 97.81 225 LYS A C 1
ATOM 1828 O O . LYS A 1 225 ? -15.812 15.012 11.428 1.00 97.81 225 LYS A O 1
ATOM 1833 N N . ASP A 1 226 ? -15.135 17.016 12.147 1.00 98.06 226 ASP A N 1
ATOM 1834 C CA . ASP A 1 226 ? -16.275 17.762 11.605 1.00 98.06 226 ASP A CA 1
ATOM 1835 C C . ASP A 1 226 ? -16.406 17.558 10.088 1.00 98.06 226 ASP A C 1
ATOM 1837 O O . ASP A 1 226 ? -17.502 17.314 9.572 1.00 98.06 226 ASP A O 1
ATOM 1841 N N . PHE A 1 227 ? -15.277 17.590 9.368 1.00 98.38 227 PHE A N 1
ATOM 1842 C CA . PHE A 1 227 ? -15.256 17.295 7.940 1.00 98.38 227 PHE A CA 1
ATOM 1843 C C . PHE A 1 227 ? -15.667 15.848 7.649 1.00 98.38 227 PHE A C 1
ATOM 1845 O O . PHE A 1 227 ? -16.513 15.620 6.787 1.00 98.38 227 PHE A O 1
ATOM 1852 N N . PHE A 1 228 ? -15.105 14.870 8.360 1.00 98.31 228 PHE A N 1
ATOM 1853 C CA . PHE A 1 228 ? -15.467 13.463 8.202 1.00 98.31 228 PHE A CA 1
ATOM 1854 C C . PHE A 1 228 ? -16.951 13.225 8.507 1.00 98.31 228 PHE A C 1
ATOM 1856 O O . PHE A 1 228 ? -17.654 12.619 7.706 1.00 98.31 228 PHE A O 1
ATOM 1863 N N . GLU A 1 229 ? -17.464 13.753 9.613 1.00 98.06 229 GLU A N 1
ATOM 1864 C CA . GLU A 1 229 ? -18.838 13.551 10.065 1.00 98.06 229 GLU A CA 1
ATOM 1865 C C . GLU A 1 229 ? -19.865 14.043 9.049 1.00 98.06 229 GLU A C 1
ATOM 1867 O O . GLU A 1 229 ? -20.850 13.347 8.777 1.00 98.06 229 GLU A O 1
ATOM 1872 N N . LYS A 1 230 ? -19.596 15.204 8.443 1.00 98.25 230 LYS A N 1
ATOM 1873 C CA . LYS A 1 230 ? -20.413 15.783 7.375 1.00 98.25 230 LYS A CA 1
ATOM 1874 C C . LYS A 1 230 ? -20.404 14.937 6.096 1.00 98.25 230 LYS A C 1
ATOM 1876 O O . LYS A 1 230 ? -21.385 14.951 5.359 1.00 98.25 230 LYS A O 1
ATOM 1881 N N . ASN A 1 231 ? -19.313 14.220 5.831 1.00 98.31 231 ASN A N 1
ATOM 1882 C CA . ASN A 1 231 ? -19.014 13.659 4.514 1.00 98.31 231 ASN A CA 1
ATOM 1883 C C . ASN A 1 231 ? -18.888 12.127 4.465 1.00 98.31 231 ASN A C 1
ATOM 1885 O O . ASN A 1 231 ? -18.764 11.573 3.377 1.00 98.31 231 ASN A O 1
ATOM 1889 N N . LYS A 1 232 ? -18.939 11.420 5.599 1.00 97.56 232 LYS A N 1
ATOM 1890 C CA . LYS A 1 232 ? -18.700 9.967 5.685 1.00 97.56 232 LYS A CA 1
ATOM 1891 C C . LYS A 1 232 ? -19.602 9.128 4.779 1.00 97.56 232 LYS A C 1
ATOM 1893 O O . LYS A 1 232 ? -19.171 8.091 4.303 1.00 97.56 232 LYS A O 1
ATOM 1898 N N . PHE A 1 233 ? -20.820 9.592 4.501 1.00 97.62 233 PHE A N 1
ATOM 1899 C CA . PHE A 1 233 ? -21.768 8.912 3.611 1.00 97.62 233 PHE A CA 1
ATOM 1900 C C . PHE A 1 233 ? -21.806 9.489 2.186 1.00 97.62 233 PHE A C 1
ATOM 1902 O O . PHE A 1 233 ? -22.709 9.169 1.420 1.00 97.62 233 PHE A O 1
ATOM 1909 N N . SER A 1 234 ? -20.858 10.355 1.827 1.00 97.75 234 SER A N 1
ATOM 1910 C CA . SER A 1 234 ? -20.760 10.909 0.477 1.00 97.75 234 SER A CA 1
ATOM 1911 C C . SER A 1 234 ? -20.224 9.871 -0.505 1.00 97.75 234 SER A C 1
ATOM 1913 O O . SER A 1 234 ? -19.252 9.187 -0.195 1.00 97.75 234 SER A O 1
ATOM 1915 N N . GLU A 1 235 ? -20.817 9.797 -1.696 1.00 97.56 235 GLU A N 1
ATOM 1916 C CA . GLU A 1 235 ? -20.284 9.057 -2.855 1.00 97.56 235 GLU A CA 1
ATOM 1917 C C . GLU A 1 235 ? -19.505 9.978 -3.823 1.00 97.56 235 GLU A C 1
ATOM 1919 O O . GLU A 1 235 ? -19.079 9.550 -4.897 1.00 97.56 235 GLU A O 1
ATOM 1924 N N . ASP A 1 236 ? -19.335 11.257 -3.468 1.00 97.38 236 ASP A N 1
ATOM 1925 C CA . ASP A 1 236 ? -18.592 12.234 -4.265 1.00 97.38 236 ASP A CA 1
ATOM 1926 C C . ASP A 1 236 ? -17.093 11.905 -4.262 1.00 97.38 236 ASP A C 1
ATOM 1928 O O . ASP A 1 236 ? -16.455 11.817 -3.207 1.00 97.38 236 ASP A O 1
ATOM 1932 N N . LYS A 1 237 ? -16.527 11.746 -5.461 1.00 95.44 237 LYS A N 1
ATOM 1933 C CA . LYS A 1 237 ? -15.120 11.393 -5.656 1.00 95.44 237 LYS A CA 1
ATOM 1934 C C . LYS A 1 237 ? -14.169 12.446 -5.108 1.00 95.44 237 LYS A C 1
ATOM 1936 O O . LYS A 1 237 ? -13.185 12.061 -4.492 1.00 95.44 237 LYS A O 1
ATOM 1941 N N . ASP A 1 238 ? -14.475 13.732 -5.254 1.00 96.19 238 ASP A N 1
ATOM 1942 C CA . ASP A 1 238 ? -13.579 14.799 -4.797 1.00 96.19 238 ASP A CA 1
ATOM 1943 C C . ASP A 1 238 ? -13.498 14.801 -3.263 1.00 96.19 238 ASP A C 1
ATOM 1945 O O . ASP A 1 238 ? -12.431 14.971 -2.668 1.00 96.19 238 ASP A O 1
ATOM 1949 N N . ILE A 1 239 ? -14.626 14.523 -2.603 1.00 96.50 239 ILE A N 1
ATOM 1950 C CA . ILE A 1 239 ? -14.697 14.358 -1.147 1.00 96.50 239 ILE A CA 1
ATOM 1951 C C . ILE A 1 239 ? -13.917 13.117 -0.696 1.00 96.50 239 ILE A C 1
ATOM 1953 O O . ILE A 1 239 ? -13.160 13.180 0.277 1.00 96.50 239 ILE A O 1
ATOM 1957 N N . ILE A 1 240 ? -14.096 11.990 -1.387 1.00 96.06 240 ILE A N 1
ATOM 1958 C CA . ILE A 1 240 ? -13.366 10.749 -1.100 1.00 96.06 240 ILE A CA 1
ATOM 1959 C C . ILE A 1 240 ? -11.858 10.964 -1.287 1.00 96.06 240 ILE A C 1
ATOM 1961 O O . ILE A 1 240 ? -11.070 10.519 -0.449 1.00 96.06 240 ILE A O 1
ATOM 1965 N N . ASP A 1 241 ? -11.450 11.691 -2.325 1.00 95.62 241 ASP A N 1
ATOM 1966 C CA . ASP A 1 241 ? -10.049 11.972 -2.623 1.00 95.62 241 ASP A CA 1
ATOM 1967 C C . ASP A 1 241 ? -9.404 12.862 -1.558 1.00 95.62 241 ASP A C 1
ATOM 1969 O O . ASP A 1 241 ? -8.286 12.566 -1.143 1.00 95.62 241 ASP A O 1
ATOM 1973 N N . ILE A 1 242 ? -10.104 13.866 -1.015 1.00 96.44 242 ILE A N 1
ATOM 1974 C CA . ILE A 1 242 ? -9.612 14.644 0.143 1.00 96.44 242 ILE A CA 1
ATOM 1975 C C . ILE A 1 242 ? -9.305 13.733 1.346 1.00 96.44 242 ILE A C 1
ATOM 1977 O O . ILE A 1 242 ? -8.366 13.984 2.104 1.00 96.44 242 ILE A O 1
ATOM 1981 N N . LEU A 1 243 ? -10.091 12.672 1.545 1.00 96.19 243 LEU A N 1
ATOM 1982 C CA . LEU A 1 243 ? -9.918 11.749 2.669 1.00 96.19 243 LEU A CA 1
ATOM 1983 C C . LEU A 1 243 ? -8.829 10.705 2.390 1.00 96.19 243 LEU A C 1
ATOM 1985 O O . LEU A 1 243 ? -8.119 10.307 3.312 1.00 96.19 243 LEU A O 1
ATOM 1989 N N . ARG A 1 244 ? -8.666 10.249 1.146 1.00 93.81 244 ARG A N 1
ATOM 1990 C CA . ARG A 1 244 ? -7.796 9.106 0.821 1.00 93.81 244 ARG A CA 1
ATOM 1991 C C . ARG A 1 244 ? -6.469 9.458 0.171 1.00 93.81 244 ARG A C 1
ATOM 1993 O O . ARG A 1 244 ? -5.488 8.758 0.407 1.00 93.81 244 ARG A O 1
ATOM 2000 N N . SER A 1 245 ? -6.445 10.477 -0.679 1.00 93.38 245 SER A N 1
ATOM 2001 C CA . SER A 1 245 ? -5.288 10.782 -1.515 1.00 93.38 245 SER A CA 1
ATOM 2002 C C . SER A 1 245 ? -4.160 11.365 -0.680 1.00 93.38 245 SER A C 1
ATOM 2004 O O . SER A 1 245 ? -4.373 12.246 0.147 1.00 93.38 245 SER A O 1
ATOM 2006 N N . ARG A 1 246 ? -2.930 10.908 -0.925 1.00 92.19 246 ARG A N 1
ATOM 2007 C CA . ARG A 1 246 ? -1.725 11.498 -0.323 1.00 92.19 246 ARG A CA 1
ATOM 2008 C C . ARG A 1 246 ? -1.430 12.896 -0.875 1.00 92.19 246 ARG A C 1
ATOM 2010 O O . ARG A 1 246 ? -0.750 13.671 -0.210 1.00 92.19 246 ARG A O 1
ATOM 2017 N N . GLU A 1 247 ? -1.962 13.217 -2.051 1.00 92.38 247 GLU A N 1
ATOM 2018 C CA . GLU A 1 247 ? -1.732 14.479 -2.759 1.00 92.38 247 GLU A CA 1
ATOM 2019 C C . GLU A 1 247 ? -2.784 15.535 -2.403 1.00 92.38 247 GLU A C 1
ATOM 2021 O O . GLU A 1 247 ? -2.459 16.710 -2.219 1.00 92.38 247 GLU A O 1
ATOM 2026 N N . THR A 1 248 ? -4.044 15.116 -2.257 1.00 94.00 248 THR A N 1
ATOM 2027 C CA . THR A 1 248 ? -5.159 16.016 -1.954 1.00 94.00 248 THR A CA 1
ATOM 2028 C C . THR A 1 248 ? -5.247 16.259 -0.453 1.00 94.00 248 THR A C 1
ATOM 2030 O O . THR A 1 248 ? -5.378 15.331 0.344 1.00 94.00 248 THR A O 1
ATOM 2033 N N . LYS A 1 249 ? -5.193 17.530 -0.052 1.00 96.12 249 LYS A N 1
ATOM 2034 C CA . LYS A 1 249 ? -5.226 17.945 1.354 1.00 96.12 249 LYS A CA 1
ATOM 2035 C C . LYS A 1 249 ? -6.534 18.654 1.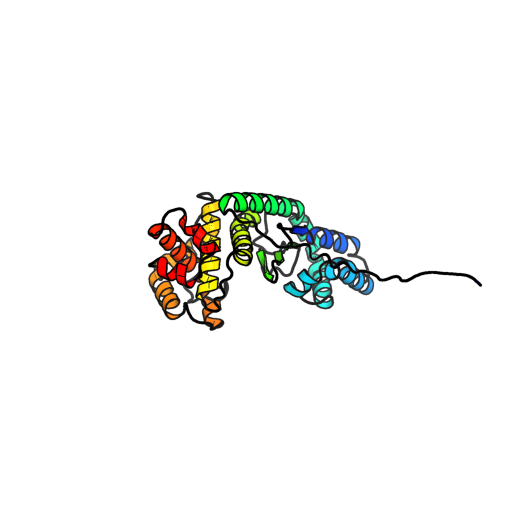670 1.00 96.12 249 LYS A C 1
ATOM 2037 O O . LYS A 1 249 ? -6.999 19.472 0.884 1.00 96.12 249 LYS A O 1
ATOM 2042 N N . LEU A 1 250 ? -7.073 18.417 2.867 1.00 96.06 250 LEU A N 1
ATOM 2043 C CA . LEU A 1 250 ? -8.218 19.180 3.380 1.00 96.06 250 LEU A CA 1
ATOM 2044 C C . LEU A 1 250 ? -7.877 20.672 3.541 1.00 96.06 250 LEU A C 1
ATOM 2046 O O . LEU A 1 250 ? -8.718 21.536 3.316 1.00 96.06 250 LEU A O 1
ATOM 2050 N N . ASN A 1 251 ? -6.647 20.971 3.962 1.00 94.56 251 ASN A N 1
ATOM 2051 C CA . ASN A 1 251 ? -6.061 22.309 3.975 1.00 94.56 251 ASN A CA 1
ATOM 2052 C C . ASN A 1 251 ? -4.529 22.203 4.072 1.00 94.56 251 ASN A C 1
ATOM 2054 O O . ASN A 1 251 ? -3.992 21.133 4.351 1.00 94.56 251 ASN A O 1
ATOM 2058 N N . GLU A 1 252 ? -3.828 23.323 3.901 1.00 93.94 252 GLU A N 1
ATOM 2059 C CA . GLU A 1 252 ? -2.358 23.371 3.859 1.00 93.94 252 GLU A CA 1
ATOM 2060 C C . GLU A 1 252 ? -1.654 22.881 5.136 1.00 93.94 252 GLU A C 1
ATOM 2062 O O . GLU A 1 252 ? -0.500 22.461 5.070 1.00 93.94 252 GLU A O 1
ATOM 2067 N N . LYS A 1 253 ? -2.328 22.913 6.295 1.00 93.75 253 LYS A N 1
ATOM 2068 C CA . LYS A 1 253 ? -1.748 22.498 7.585 1.00 93.75 253 LYS A CA 1
ATOM 2069 C C . LYS A 1 253 ? -1.801 20.989 7.808 1.00 93.75 253 LYS A C 1
ATOM 2071 O O . LYS A 1 253 ? -1.135 20.500 8.717 1.00 93.75 253 LYS A O 1
ATOM 2076 N N . LEU A 1 254 ? -2.620 20.270 7.046 1.00 97.19 254 LEU A N 1
ATOM 2077 C CA . LEU A 1 254 ? -2.826 18.835 7.205 1.00 97.19 254 LEU A CA 1
ATOM 2078 C C . LEU A 1 254 ? -2.063 18.048 6.132 1.00 97.19 254 LEU A C 1
ATOM 2080 O O . LEU A 1 254 ? -1.912 18.531 5.006 1.00 97.19 254 LEU A O 1
ATOM 2084 N N . PRO A 1 255 ? -1.592 16.829 6.447 1.00 97.12 255 PRO A N 1
ATOM 2085 C CA . PRO A 1 255 ? -1.119 15.916 5.415 1.00 97.12 255 PRO A CA 1
ATOM 2086 C C . PRO A 1 255 ? -2.277 15.495 4.500 1.00 97.12 255 PRO A C 1
ATOM 2088 O O . PRO A 1 255 ? -3.452 15.698 4.816 1.00 97.12 255 PRO A O 1
ATOM 2091 N N . GLY A 1 256 ? -1.948 14.868 3.372 1.00 96.94 256 GLY A N 1
ATOM 2092 C CA . GLY A 1 256 ? -2.937 14.093 2.628 1.00 96.94 256 GLY A CA 1
ATOM 2093 C C . GLY A 1 256 ? -3.363 12.840 3.403 1.00 96.94 256 GLY A C 1
ATOM 2094 O O . GLY A 1 256 ? -2.808 12.495 4.453 1.00 96.94 256 GLY A O 1
ATOM 2095 N N . ALA A 1 257 ? -4.337 12.121 2.857 1.00 96.00 257 ALA A N 1
ATOM 2096 C CA . ALA A 1 257 ? -4.790 10.824 3.347 1.00 96.00 257 ALA A CA 1
ATOM 2097 C C . ALA A 1 257 ? -5.255 10.846 4.815 1.00 96.00 257 ALA A C 1
ATOM 2099 O O . ALA A 1 257 ? -5.067 9.879 5.555 1.00 96.00 257 ALA A O 1
ATOM 2100 N N . ILE A 1 258 ? -5.869 11.948 5.259 1.00 98.00 258 ILE A N 1
ATOM 2101 C CA . ILE A 1 258 ? -6.391 12.119 6.631 1.00 98.00 258 ILE A CA 1
ATOM 2102 C C . ILE A 1 258 ? -7.418 11.043 7.027 1.00 98.00 258 ILE A C 1
ATOM 2104 O O . ILE A 1 258 ? -7.607 10.757 8.210 1.00 98.00 258 ILE A O 1
ATOM 2108 N N . GLY A 1 259 ? -8.037 10.398 6.037 1.00 97.94 259 GLY A N 1
ATOM 2109 C CA . GLY A 1 259 ? -8.894 9.226 6.166 1.00 97.94 259 GLY A CA 1
ATOM 2110 C C . GLY A 1 259 ? -8.201 8.035 6.834 1.00 97.94 259 GLY A C 1
ATOM 2111 O O . GLY A 1 259 ? -8.836 7.305 7.587 1.00 97.94 259 GLY A O 1
ATOM 2112 N N . TYR A 1 260 ? -6.888 7.871 6.647 1.00 98.44 260 TYR A N 1
ATOM 2113 C CA . TYR A 1 260 ? -6.111 6.809 7.296 1.00 98.44 260 TYR A CA 1
ATOM 2114 C C . TYR A 1 260 ? -6.046 7.048 8.806 1.00 98.44 260 TYR A C 1
ATOM 2116 O O . TYR A 1 260 ? -6.271 6.135 9.601 1.00 98.44 260 TYR A O 1
ATOM 2124 N N . TYR A 1 261 ? -5.785 8.296 9.205 1.00 98.62 261 TYR A N 1
ATOM 2125 C CA . TYR A 1 261 ? -5.734 8.692 10.609 1.00 98.62 261 TYR A CA 1
ATOM 2126 C C . TYR A 1 261 ? -7.104 8.574 11.282 1.00 98.62 261 TYR A C 1
ATOM 2128 O O . TYR A 1 261 ? -7.212 7.964 12.348 1.00 98.62 261 TYR A O 1
ATOM 2136 N N . ILE A 1 262 ? -8.162 9.105 10.656 1.00 98.44 262 ILE A N 1
ATOM 2137 C CA . ILE A 1 262 ? -9.505 9.050 11.244 1.00 98.44 262 ILE A CA 1
ATOM 2138 C C . ILE A 1 262 ? -10.033 7.612 11.304 1.00 98.44 262 ILE A C 1
ATOM 2140 O O . ILE A 1 262 ? -10.555 7.196 12.335 1.00 98.44 262 ILE A O 1
ATOM 2144 N N . GLY A 1 263 ? -9.802 6.815 10.257 1.00 98.69 263 GLY A N 1
ATOM 2145 C CA . GLY A 1 263 ? -10.144 5.399 10.227 1.00 98.69 263 GLY A CA 1
ATOM 2146 C C . GLY A 1 263 ? -9.434 4.619 11.330 1.00 98.69 263 GLY A C 1
ATOM 2147 O O . GLY A 1 263 ? -10.077 3.872 12.064 1.00 98.69 263 GLY A O 1
ATOM 2148 N N . TYR A 1 264 ? -8.125 4.840 11.512 1.00 98.81 264 TYR A N 1
ATOM 2149 C CA . TYR A 1 264 ? -7.362 4.232 12.606 1.00 98.81 264 TYR A CA 1
ATOM 2150 C C . TYR A 1 264 ? -7.993 4.560 13.968 1.00 98.81 264 TYR A C 1
ATOM 2152 O O . TYR A 1 264 ? -8.161 3.669 14.802 1.00 98.81 264 TYR A O 1
ATOM 2160 N N . LYS A 1 265 ? -8.399 5.819 14.186 1.00 98.69 265 LYS A N 1
ATOM 2161 C CA . LYS A 1 265 ? -9.047 6.246 15.433 1.00 98.69 265 LYS A CA 1
ATOM 2162 C C . LYS A 1 265 ? -10.421 5.613 15.650 1.00 98.69 265 LYS A C 1
ATOM 2164 O O . LYS A 1 265 ? -10.727 5.243 16.783 1.00 98.69 265 LYS A O 1
ATOM 2169 N N . ILE A 1 266 ? -11.208 5.422 14.593 1.00 98.81 266 ILE A N 1
ATOM 2170 C CA . ILE A 1 266 ? -12.485 4.698 14.663 1.00 98.81 266 ILE A CA 1
ATOM 2171 C C . ILE A 1 266 ? -12.252 3.244 15.092 1.00 98.81 266 ILE A C 1
ATOM 2173 O O . ILE A 1 266 ? -12.915 2.762 16.010 1.00 98.81 266 ILE A O 1
ATOM 2177 N N . ILE A 1 267 ? -11.280 2.551 14.487 1.00 98.81 267 ILE A N 1
ATOM 2178 C CA . ILE A 1 267 ? -10.941 1.170 14.863 1.00 98.81 267 ILE A CA 1
ATOM 2179 C C . ILE A 1 267 ? -10.414 1.096 16.300 1.00 98.81 267 ILE A C 1
ATOM 2181 O O . ILE A 1 267 ? -10.818 0.214 17.058 1.00 98.81 267 ILE A O 1
ATOM 2185 N N . GLU A 1 268 ? -9.550 2.028 16.704 1.00 98.44 268 GLU A N 1
ATOM 2186 C CA . GLU A 1 268 ? -9.025 2.118 18.070 1.00 98.44 268 GLU A CA 1
ATOM 2187 C C . GLU A 1 268 ? -10.162 2.246 19.097 1.00 98.44 268 GLU A C 1
ATOM 2189 O O . GLU A 1 268 ? -10.207 1.473 20.059 1.00 98.44 268 GLU A O 1
ATOM 2194 N N . GLN A 1 269 ? -11.128 3.143 18.860 1.00 98.62 269 GLN A N 1
ATOM 2195 C CA . GLN A 1 269 ? -12.309 3.282 19.720 1.00 98.62 269 GLN A CA 1
ATOM 2196 C C . GLN A 1 269 ? -13.216 2.051 19.682 1.00 98.62 269 GLN A C 1
ATOM 2198 O O . GLN A 1 269 ? -13.680 1.595 20.729 1.00 98.62 269 GLN A O 1
ATOM 2203 N N . TYR A 1 270 ? -13.426 1.460 18.504 1.00 98.81 270 TYR A N 1
ATOM 2204 C CA . TYR A 1 270 ? -14.204 0.232 18.369 1.00 98.81 270 TYR A CA 1
ATOM 2205 C C . TYR A 1 270 ? -13.635 -0.891 19.239 1.00 98.81 270 TYR A C 1
ATOM 2207 O O . TYR A 1 270 ? -14.381 -1.513 19.996 1.00 98.81 270 TYR A O 1
ATOM 2215 N N . VAL A 1 271 ? -12.319 -1.114 19.188 1.00 98.69 271 VAL A N 1
ATOM 2216 C CA . VAL A 1 271 ? -11.647 -2.146 19.988 1.00 98.69 271 VAL A CA 1
ATOM 2217 C C . VAL A 1 271 ? -11.699 -1.830 21.477 1.00 98.69 271 VAL A C 1
ATOM 2219 O O . VAL A 1 271 ? -11.935 -2.732 22.283 1.00 98.69 271 VAL A O 1
ATOM 2222 N N . LEU A 1 272 ? -11.512 -0.562 21.849 1.00 98.31 272 LEU A N 1
ATOM 2223 C CA . LEU A 1 272 ? -11.599 -0.121 23.239 1.00 98.31 272 LEU A CA 1
ATOM 2224 C C . LEU A 1 272 ? -12.986 -0.404 23.834 1.00 98.31 272 LEU A C 1
ATOM 2226 O O . LEU A 1 272 ? -13.084 -0.920 24.945 1.00 98.31 272 LEU A O 1
ATOM 2230 N N . LYS A 1 273 ? -14.049 -0.114 23.078 1.00 98.44 273 LYS A N 1
ATOM 2231 C CA . LYS A 1 273 ? -15.442 -0.247 23.521 1.00 98.44 273 LYS A CA 1
ATOM 2232 C C . LYS A 1 273 ? -15.972 -1.682 23.469 1.00 98.44 273 LYS A C 1
ATOM 2234 O O . LYS A 1 273 ? -16.716 -2.085 24.357 1.00 98.44 273 LYS A O 1
ATOM 2239 N N . ASN A 1 274 ? -15.606 -2.451 22.443 1.00 98.38 274 ASN A N 1
ATOM 2240 C CA . ASN A 1 274 ? -16.167 -3.785 22.180 1.00 98.38 274 ASN A CA 1
ATOM 2241 C C . ASN A 1 274 ? -15.240 -4.933 22.632 1.00 98.38 274 ASN A C 1
ATOM 2243 O O . ASN A 1 274 ? -15.591 -6.107 22.514 1.00 98.38 274 ASN A O 1
ATOM 2247 N N . GLY A 1 275 ? -14.060 -4.612 23.170 1.00 98.19 275 GLY A N 1
ATOM 2248 C CA . GLY A 1 275 ? -13.113 -5.563 23.748 1.00 98.19 275 GLY A CA 1
ATOM 2249 C C . GLY A 1 275 ? -11.935 -5.904 22.832 1.00 98.19 275 GLY A C 1
ATOM 2250 O O . GLY A 1 275 ? -11.992 -5.778 21.610 1.00 98.19 275 GLY A O 1
ATOM 2251 N N . LYS A 1 276 ? -10.847 -6.398 23.439 1.00 96.69 276 LYS A N 1
ATOM 2252 C CA . LYS A 1 276 ? -9.516 -6.571 22.816 1.00 96.69 276 LYS A CA 1
ATOM 2253 C C . LYS A 1 276 ? -9.465 -7.404 21.526 1.00 96.69 276 LYS A C 1
ATOM 2255 O O . LYS A 1 276 ? -8.505 -7.273 20.768 1.00 96.69 276 LYS A O 1
ATOM 2260 N N . ASP A 1 277 ? -10.447 -8.276 21.300 1.00 97.12 277 ASP A N 1
ATOM 2261 C CA . ASP A 1 277 ? -10.516 -9.185 20.148 1.00 97.12 277 ASP A CA 1
ATOM 2262 C C . ASP A 1 277 ? -11.580 -8.785 19.116 1.00 97.12 277 ASP A C 1
ATOM 2264 O O . ASP A 1 277 ? -11.664 -9.399 18.054 1.00 97.12 277 ASP A O 1
ATOM 2268 N N . SER A 1 278 ? -12.339 -7.719 19.386 1.00 98.31 278 SER A N 1
ATOM 2269 C CA . SER A 1 278 ? -13.421 -7.242 18.517 1.00 98.31 278 SER A CA 1
ATOM 2270 C C . SER A 1 278 ? -12.932 -6.705 17.169 1.00 98.31 278 SER A C 1
ATOM 2272 O O . SER A 1 278 ? -13.688 -6.704 16.209 1.00 98.31 278 SER A O 1
ATOM 2274 N N . TRP A 1 279 ? -11.652 -6.346 17.028 1.00 98.19 279 TRP A N 1
ATOM 2275 C CA . TRP A 1 279 ? -11.052 -5.977 15.735 1.00 98.19 279 TRP A CA 1
ATOM 2276 C C . TRP A 1 279 ? -11.261 -7.036 14.640 1.00 98.19 279 TRP A C 1
ATOM 2278 O O . TRP A 1 279 ? -11.276 -6.701 13.460 1.00 98.19 279 TRP A O 1
ATOM 2288 N N . LYS A 1 280 ? -11.447 -8.313 15.006 1.00 98.06 280 LYS A N 1
ATOM 2289 C CA . LYS A 1 280 ? -11.759 -9.385 14.046 1.00 98.06 280 LYS A CA 1
ATOM 2290 C C . LYS A 1 280 ? -13.088 -9.164 13.330 1.00 98.06 280 LYS A C 1
ATOM 2292 O O . LYS A 1 280 ? -13.251 -9.627 12.204 1.00 98.06 280 LYS A O 1
ATOM 2297 N N . ASP A 1 281 ? -14.008 -8.442 13.958 1.00 98.06 281 ASP A N 1
ATOM 2298 C CA . ASP A 1 281 ? -15.314 -8.133 13.396 1.00 98.06 281 ASP A CA 1
ATOM 2299 C C . ASP A 1 281 ? -15.198 -7.331 12.097 1.00 98.06 281 ASP A C 1
ATOM 2301 O O . ASP A 1 281 ? -16.013 -7.519 11.198 1.00 98.06 281 ASP A O 1
ATOM 2305 N N . VAL A 1 282 ? -14.163 -6.493 11.962 1.00 97.62 282 VAL A N 1
ATOM 2306 C CA . VAL A 1 282 ? -13.946 -5.620 10.794 1.00 97.62 282 VAL A CA 1
ATOM 2307 C C . VAL A 1 282 ? -13.777 -6.423 9.495 1.00 97.62 282 VAL A C 1
ATOM 2309 O O . VAL A 1 282 ? -14.124 -5.951 8.416 1.00 97.62 282 VAL A O 1
ATOM 2312 N N . PHE A 1 283 ? -13.339 -7.686 9.579 1.00 97.62 283 PHE A N 1
ATOM 2313 C CA . PHE A 1 283 ? -13.257 -8.573 8.414 1.00 97.62 283 PHE A CA 1
ATOM 2314 C C . PHE A 1 283 ? -14.612 -9.014 7.858 1.00 97.62 283 PHE A C 1
ATOM 2316 O O . PHE A 1 283 ? -14.647 -9.553 6.753 1.00 97.62 283 PHE A O 1
ATOM 2323 N N . THR A 1 284 ? -15.695 -8.859 8.621 1.00 96.81 284 THR A N 1
ATOM 2324 C CA . THR A 1 284 ? -16.999 -9.467 8.301 1.00 96.81 284 THR A CA 1
ATOM 2325 C C . THR A 1 284 ? -18.182 -8.522 8.451 1.00 96.81 284 THR A C 1
ATOM 2327 O O . THR A 1 284 ? -19.186 -8.747 7.789 1.00 96.81 284 THR A O 1
ATOM 2330 N N . LYS A 1 285 ? -18.085 -7.481 9.284 1.00 97.31 285 LYS A N 1
ATOM 2331 C CA . LYS A 1 285 ? -19.129 -6.465 9.452 1.00 97.31 285 LYS A CA 1
ATOM 2332 C C . LYS A 1 285 ? -18.991 -5.354 8.419 1.00 97.31 285 LYS A C 1
ATOM 2334 O O . LYS A 1 285 ? -17.902 -5.085 7.909 1.00 97.31 285 LYS A O 1
ATOM 2339 N N . SER A 1 286 ? -20.101 -4.677 8.147 1.00 97.44 286 SER A N 1
ATOM 2340 C CA . SER A 1 286 ? -20.101 -3.512 7.263 1.00 97.44 286 SER A CA 1
ATOM 2341 C C . SER A 1 286 ? -19.324 -2.326 7.869 1.00 97.44 286 SER A C 1
ATOM 2343 O O . SER A 1 286 ? -19.311 -2.170 9.096 1.00 97.44 286 SER A O 1
ATOM 2345 N N . PRO A 1 287 ? -18.723 -1.445 7.042 1.00 97.44 287 PRO A N 1
ATOM 2346 C CA . PRO A 1 287 ? -18.087 -0.209 7.515 1.00 97.44 287 PRO A CA 1
ATOM 2347 C C . PRO A 1 287 ? -19.006 0.632 8.411 1.00 97.44 287 PRO A C 1
ATOM 2349 O O . PRO A 1 287 ? -18.586 1.124 9.459 1.00 97.44 287 PRO A O 1
ATOM 2352 N N . ARG A 1 288 ? -20.290 0.715 8.043 1.00 97.38 288 ARG A N 1
ATOM 2353 C CA . ARG A 1 288 ? -21.328 1.404 8.814 1.00 97.38 288 ARG A CA 1
ATOM 2354 C C . ARG A 1 288 ? -21.516 0.831 10.213 1.00 97.38 288 ARG A C 1
ATOM 2356 O O . ARG A 1 288 ? -21.498 1.588 11.178 1.00 97.38 288 ARG A O 1
ATOM 2363 N N . GLU A 1 289 ? -21.640 -0.487 10.344 1.00 97.75 289 GLU A N 1
ATOM 2364 C CA . GLU A 1 289 ? -21.764 -1.116 11.661 1.00 97.75 289 GLU A CA 1
ATOM 2365 C C . GLU A 1 289 ? -20.525 -0.907 12.530 1.00 97.75 289 GLU A C 1
ATOM 2367 O O . GLU A 1 289 ? -20.663 -0.708 13.737 1.00 97.75 289 GLU A O 1
ATOM 2372 N N . ILE A 1 290 ? -19.326 -0.977 11.940 1.00 98.44 290 ILE A N 1
ATOM 2373 C CA . ILE A 1 290 ? -18.075 -0.716 12.661 1.00 98.44 290 ILE A CA 1
ATOM 2374 C C . ILE A 1 290 ? -18.070 0.715 13.193 1.00 98.44 290 ILE A C 1
ATOM 2376 O O . ILE A 1 290 ? -17.823 0.928 14.379 1.00 98.44 290 ILE A O 1
ATOM 2380 N N . TYR A 1 291 ? -18.409 1.689 12.352 1.00 98.38 291 TYR A N 1
ATOM 2381 C CA . TYR A 1 291 ? -18.482 3.084 12.759 1.00 98.38 291 TYR A CA 1
ATOM 2382 C C . TYR A 1 291 ? -19.541 3.321 13.851 1.00 98.38 291 TYR A C 1
ATOM 2384 O O . TYR A 1 291 ? -19.199 3.811 14.926 1.00 98.38 291 TYR A O 1
ATOM 2392 N N . GLU A 1 292 ? -20.789 2.886 13.658 1.00 97.62 292 GLU A N 1
ATOM 2393 C CA . GLU A 1 292 ? -21.881 3.087 14.629 1.00 97.62 292 GLU A CA 1
ATOM 2394 C C . GLU A 1 292 ? -21.569 2.453 15.998 1.00 97.62 292 GLU A C 1
ATOM 2396 O O . GLU A 1 292 ? -21.811 3.043 17.055 1.00 97.62 292 GLU A O 1
ATOM 2401 N N . LYS A 1 293 ? -20.970 1.255 16.005 1.00 98.19 293 LYS A N 1
ATOM 2402 C CA . LYS A 1 293 ? -20.602 0.549 17.243 1.00 98.19 293 LYS A CA 1
ATOM 2403 C C . LYS A 1 293 ? -19.305 1.065 17.869 1.00 98.19 293 LYS A C 1
ATOM 2405 O O . LYS A 1 293 ? -19.051 0.745 19.032 1.00 98.19 293 LYS A O 1
ATOM 2410 N N . SER A 1 294 ? -18.510 1.876 17.163 1.00 97.75 294 SER A N 1
ATOM 2411 C CA . SER A 1 294 ? -17.282 2.470 17.709 1.00 97.75 294 SER A CA 1
ATOM 2412 C C . SER A 1 294 ? -17.564 3.533 18.772 1.00 97.75 294 SER A C 1
ATOM 2414 O O . SER A 1 294 ? -16.856 3.601 19.772 1.00 97.75 294 SER A O 1
ATOM 2416 N N . GLY A 1 295 ? -18.644 4.308 18.607 1.00 93.12 295 GLY A N 1
ATOM 2417 C CA . GLY A 1 295 ? -18.918 5.487 19.437 1.00 93.12 295 GLY A CA 1
ATOM 2418 C C . GLY A 1 295 ? -17.904 6.626 19.267 1.00 93.12 295 GLY A C 1
ATOM 2419 O O . GLY A 1 295 ? -17.772 7.431 20.186 1.00 93.12 295 GLY A O 1
ATOM 2420 N N . PHE A 1 296 ? -17.167 6.635 18.152 1.00 92.00 296 PHE A N 1
ATOM 2421 C CA . PHE A 1 296 ? -16.218 7.681 17.765 1.00 92.00 296 PHE A CA 1
ATOM 2422 C C . PHE A 1 296 ? -16.901 8.992 17.357 1.00 92.00 296 PHE A C 1
ATOM 2424 O O . PHE A 1 296 ? -16.284 10.063 17.616 1.00 92.00 296 PHE A O 1
#

Sequence (296 aa):
MKKLISILSLLIFGVFFAQNKINAVDVSSVQLRIMQKYRNSDSIQKKKIYSDSIYSPYQELWNGYLGNSDKVVKWHNENESQIKAWQQKSEKINGKQISSSLQKFSKEMKKLTGYDAKGTWYILFGPAWTDLGGLGKYAMVIDLSHENNTSIEKVELILPHEITHQIMMTTNKHIDKTALEPIIGEGFAVWMNQKYWKKKYSLAQHLGYTDSELKACEQNLQNIKDFFEKNKFSEDKDIIDILRSRETKLNEKLPGAIGYYIGYKIIEQYVLKNGKDSWKDVFTKSPREIYEKSGF

Solvent-accessible surface area (backbone atoms only — not comparable to full-atom values): 16173 Å² total; per-residue (Å²): 133,82,90,78,91,79,89,80,80,80,76,77,76,78,75,79,68,75,67,82,42,70,43,71,42,56,47,35,65,52,49,53,54,50,51,65,73,43,66,87,52,55,72,68,59,41,46,53,48,38,32,62,71,57,32,60,83,38,45,72,61,35,52,54,72,74,32,55,54,67,52,49,37,49,52,53,63,77,43,55,84,44,52,66,59,53,51,60,44,41,77,64,41,38,49,68,61,50,42,53,47,52,55,50,52,46,53,52,47,23,70,74,72,74,50,73,35,37,31,40,36,39,28,31,69,55,92,40,88,46,48,68,47,74,58,55,96,50,30,33,41,38,18,58,54,14,84,71,41,70,36,55,65,55,48,56,66,47,43,52,24,55,46,41,52,34,28,32,73,72,55,31,81,70,84,59,80,27,34,36,34,60,20,41,51,45,2,43,18,35,47,46,26,39,66,73,54,52,84,79,60,55,72,26,61,55,69,75,41,51,67,68,42,45,49,34,45,66,76,39,42,66,61,55,45,55,53,43,71,78,40,35,79,36,69,49,63,71,63,36,34,33,28,59,29,71,83,36,46,83,46,96,78,43,52,34,22,50,23,38,58,53,16,27,50,36,48,52,34,24,24,69,71,65,34,94,69,43,63,63,47,66,39,62,49,43,50,65,58,51,52,68,68,16,77,109

Foldseek 3Di:
DDDDDDDPPPPPPPPPPVFQAEAEAFLAVQLLVQLVVCVPPDLVVLLVSCLVRRCPVPVLVCCLAQRDSVRSSVQSVVCSVCSVVSVVLCVFPGSVLLRVLLVVLQVVLCVVQVFGFGAYEYEHADPQPDCWDDSPPRYIYHHSVHPQNRHSVSVSLLSQLVSQVRLLVVQEPDDALFLLQVLLSLLLSLLRSCVSCPPVDDSCSSLVHDPQQVVLCVVCVVVLVVLCVVGRNPNDPLSSQCQQPQPRHPDPSHGGNVSNVVSNVLLVLLCVQVHVPCSSCSSYDDSVVSNVSSVD